Protein AF-A0A952RJW5-F1 (afdb_monomer_lite)

pLDDT: mean 82.48, std 15.95, range [41.5, 98.12]

Sequence (290 aa):
MKRLLPFVALLVAACEDPYVPPPPPSGARPCDPLAASPEPLALATVIAAGSAADGTIYVVDKTPAPSAGVAGERRAFVSAGTALKRVKVAAVHESEEELLLSLNDAADLQLKVEHEGFDGPATRMAVFRGVLGEATTFNPEIDGEVLTPVAADAYAGLTLEDLPAVDVLYAATASDGRRFLVLHPTGVVTTETLRVFLGPPDRMVEYTVLSAAFATFTTVVFDVDGIQTVATLTTAESNPMSGAARLEDGAGIIATLTPLPGSPGEVVDGAAPPKAPAATFTTGLSFLCF

Radius of gyration: 25.34 Å; chains: 1; bounding box: 60×34×102 Å

Structure (mmCIF, N/CA/C/O backbone):
data_AF-A0A952RJW5-F1
#
_entry.id   AF-A0A952RJW5-F1
#
loop_
_atom_site.group_PDB
_atom_site.id
_atom_site.type_symbol
_atom_site.label_atom_id
_atom_site.label_alt_id
_atom_site.label_comp_id
_atom_site.label_asym_id
_atom_site.label_entity_id
_atom_site.label_seq_id
_atom_site.pdbx_PDB_ins_code
_atom_site.Cartn_x
_atom_site.Cartn_y
_atom_site.Cartn_z
_atom_site.occupancy
_atom_site.B_iso_or_equiv
_atom_site.auth_seq_id
_atom_site.auth_comp_id
_atom_site.auth_asym_id
_atom_site.auth_atom_id
_atom_site.pdbx_PDB_model_num
ATOM 1 N N . MET A 1 1 ? -16.276 12.747 77.561 1.00 46.25 1 MET A N 1
ATOM 2 C CA . MET A 1 1 ? -16.087 11.467 76.842 1.00 46.25 1 MET A CA 1
ATOM 3 C C . MET A 1 1 ? -16.929 11.492 75.567 1.00 46.25 1 MET A C 1
ATOM 5 O O . MET A 1 1 ? -18.133 11.294 75.640 1.00 46.25 1 MET A O 1
ATOM 9 N N . LYS A 1 2 ? -16.327 11.842 74.421 1.00 49.19 2 LYS A N 1
ATOM 10 C CA . LYS A 1 2 ? -16.977 11.875 73.096 1.00 49.19 2 LYS A CA 1
ATOM 11 C C . LYS A 1 2 ? -16.825 10.490 72.459 1.00 49.19 2 LYS A C 1
ATOM 13 O O . LYS A 1 2 ? -15.701 10.070 72.209 1.00 49.19 2 LYS A O 1
ATOM 18 N N . ARG A 1 3 ? -17.932 9.770 72.255 1.00 51.09 3 ARG A N 1
ATOM 19 C CA . ARG A 1 3 ? -17.945 8.482 71.544 1.00 51.09 3 ARG A CA 1
ATOM 20 C C . ARG A 1 3 ? -17.913 8.754 70.038 1.00 51.09 3 ARG A C 1
ATOM 22 O O . ARG A 1 3 ? -18.864 9.321 69.511 1.00 51.09 3 ARG A O 1
ATOM 29 N N . LEU A 1 4 ? -16.817 8.376 69.380 1.00 52.66 4 LEU A N 1
ATOM 30 C CA . LEU A 1 4 ? -16.761 8.233 67.926 1.00 52.66 4 LEU A CA 1
ATOM 31 C C . LEU A 1 4 ? -17.546 6.976 67.530 1.00 52.66 4 LEU A C 1
ATOM 33 O O . LEU A 1 4 ? -17.277 5.892 68.044 1.00 52.66 4 LEU A O 1
ATOM 37 N N . LEU A 1 5 ? -18.515 7.138 66.633 1.00 53.56 5 LEU A N 1
ATOM 38 C CA . LEU A 1 5 ? -19.173 6.040 65.928 1.00 53.56 5 LEU A CA 1
ATOM 39 C C . LEU A 1 5 ? -18.324 5.658 64.703 1.00 53.56 5 LEU A C 1
ATOM 41 O O . LEU A 1 5 ? -17.899 6.560 63.978 1.00 53.56 5 LEU A O 1
ATOM 45 N N . PRO A 1 6 ? -18.079 4.362 64.448 1.00 62.41 6 PRO A N 1
ATOM 46 C CA . PRO A 1 6 ? -17.409 3.924 63.235 1.00 62.41 6 PRO A CA 1
ATOM 47 C C . PRO A 1 6 ? -18.386 4.002 62.055 1.00 62.41 6 PRO A C 1
ATOM 49 O O . PRO A 1 6 ? -19.445 3.376 62.065 1.00 62.41 6 PRO A O 1
ATOM 52 N N . PHE A 1 7 ? -18.021 4.777 61.034 1.00 54.78 7 PHE A N 1
ATOM 53 C CA . PHE A 1 7 ? -18.647 4.716 59.717 1.00 54.78 7 PHE A CA 1
ATOM 54 C C . PHE A 1 7 ? -18.197 3.416 59.043 1.00 54.78 7 PHE A C 1
ATOM 56 O O . PHE A 1 7 ? -17.054 3.290 58.611 1.00 54.78 7 PHE A O 1
ATOM 63 N N . VAL A 1 8 ? -19.090 2.431 58.991 1.00 62.66 8 VAL A N 1
ATOM 64 C CA . VAL A 1 8 ? -18.916 1.234 58.166 1.00 62.66 8 VAL A CA 1
ATOM 65 C C . VAL A 1 8 ? -19.285 1.627 56.738 1.00 62.66 8 VAL A C 1
ATOM 67 O O . VAL A 1 8 ? -20.461 1.782 56.416 1.00 62.66 8 VAL A O 1
ATOM 70 N N . ALA A 1 9 ? -18.276 1.849 55.897 1.00 57.84 9 ALA A N 1
ATOM 71 C CA . ALA A 1 9 ? -18.466 2.020 54.463 1.00 57.84 9 ALA A CA 1
ATOM 72 C C . ALA A 1 9 ? -18.838 0.658 53.857 1.00 57.84 9 ALA A C 1
ATOM 74 O O . ALA A 1 9 ? -18.005 -0.243 53.768 1.00 57.84 9 ALA A O 1
ATOM 75 N N . LEU A 1 10 ? -20.110 0.498 53.488 1.00 57.78 10 LEU A N 1
ATOM 76 C CA . LEU A 1 10 ? -20.585 -0.636 52.705 1.00 57.78 10 LEU A CA 1
ATOM 77 C C . LEU A 1 10 ? -20.010 -0.490 51.285 1.00 57.78 10 LEU A C 1
ATOM 79 O O . LEU A 1 10 ? -20.486 0.329 50.501 1.00 57.78 10 LEU A O 1
ATOM 83 N N . LEU A 1 11 ? -18.962 -1.250 50.967 1.00 56.88 11 LEU A N 1
ATOM 84 C CA . LEU A 1 11 ? -18.523 -1.463 49.589 1.00 56.88 11 LEU A CA 1
ATOM 85 C C . LEU A 1 11 ? -19.602 -2.295 48.892 1.00 56.88 11 LEU A C 1
ATOM 87 O O . LEU A 1 11 ? -19.641 -3.518 49.012 1.00 56.88 11 LEU A O 1
ATOM 91 N N . VAL A 1 12 ? -20.521 -1.614 48.210 1.00 58.41 12 VAL A N 1
ATOM 92 C CA . VAL A 1 12 ? -21.422 -2.252 47.254 1.00 58.41 12 VAL A CA 1
ATOM 93 C C . VAL A 1 12 ? -20.545 -2.666 46.080 1.00 58.41 12 VAL A C 1
ATOM 95 O O . VAL A 1 12 ? -20.143 -1.828 45.277 1.00 58.41 12 VAL A O 1
ATOM 98 N N . ALA A 1 13 ? -20.186 -3.948 46.024 1.00 58.81 13 ALA A N 1
ATOM 99 C CA . ALA A 1 13 ? -19.648 -4.551 44.818 1.00 58.81 13 ALA A CA 1
ATOM 100 C C . ALA A 1 13 ? -20.739 -4.430 43.750 1.00 58.81 13 ALA A C 1
ATOM 102 O O . ALA A 1 13 ? -21.706 -5.194 43.753 1.00 58.81 13 ALA A O 1
ATOM 103 N N . ALA A 1 14 ? -20.635 -3.403 42.906 1.00 53.31 14 ALA A N 1
ATOM 104 C CA . ALA A 1 14 ? -21.413 -3.322 41.688 1.00 53.31 14 ALA A CA 1
ATOM 105 C C . ALA A 1 14 ? -21.056 -4.577 40.890 1.00 53.31 14 ALA A C 1
ATOM 107 O O . ALA A 1 14 ? -19.929 -4.722 40.425 1.00 53.31 14 ALA A O 1
ATOM 108 N N . CYS A 1 15 ? -21.982 -5.534 40.842 1.00 56.81 15 CYS A N 1
ATOM 109 C CA . CYS A 1 15 ? -21.905 -6.602 39.865 1.00 56.81 15 CYS A CA 1
ATOM 110 C C . CYS A 1 15 ? -21.988 -5.903 38.513 1.00 56.81 15 CYS A C 1
ATOM 112 O O . CYS A 1 15 ? -23.051 -5.400 38.155 1.00 56.81 15 CYS A O 1
ATOM 114 N N . GLU A 1 16 ? -20.851 -5.779 37.835 1.00 60.84 16 GLU A N 1
ATOM 115 C CA . GLU A 1 16 ? -20.821 -5.426 36.425 1.00 60.84 16 GLU A CA 1
ATOM 116 C C . GLU A 1 16 ? -21.674 -6.478 35.721 1.00 60.84 16 GLU A C 1
ATOM 118 O O . GLU A 1 16 ? -21.333 -7.664 35.712 1.00 60.84 16 GLU A O 1
ATOM 123 N N . ASP A 1 17 ? -22.850 -6.059 35.249 1.00 66.25 17 ASP A N 1
ATOM 124 C CA . ASP A 1 17 ? -23.704 -6.912 34.437 1.00 66.25 17 ASP A CA 1
ATOM 125 C C . ASP A 1 17 ? -22.838 -7.374 33.257 1.00 66.25 17 ASP A C 1
ATOM 127 O O . ASP A 1 17 ? -22.246 -6.520 32.582 1.00 66.25 17 ASP A O 1
ATOM 131 N N . PRO A 1 18 ? -22.671 -8.690 33.032 1.00 71.00 18 PRO A N 1
ATOM 132 C CA . PRO A 1 18 ? -21.840 -9.166 31.943 1.00 71.00 18 PRO A CA 1
ATOM 133 C C . PRO A 1 18 ? -22.388 -8.561 30.656 1.00 71.00 18 PRO A C 1
ATOM 135 O O . PRO A 1 18 ? -23.565 -8.733 30.346 1.00 71.00 18 PRO A O 1
ATOM 138 N N . TYR A 1 19 ? -21.545 -7.823 29.933 1.00 68.31 19 TYR A N 1
ATOM 139 C CA . TYR A 1 19 ? -21.909 -7.243 28.649 1.00 68.31 19 TYR A CA 1
ATOM 140 C C . TYR A 1 19 ? -22.443 -8.359 27.745 1.00 68.31 19 TYR A C 1
ATOM 142 O O . TYR A 1 19 ? -21.692 -9.220 27.283 1.00 68.31 19 TYR A O 1
ATOM 150 N N . VAL A 1 20 ? -23.760 -8.373 27.539 1.00 75.31 20 VAL A N 1
ATOM 151 C CA . VAL A 1 20 ? -24.404 -9.256 26.573 1.00 75.31 20 VAL A CA 1
ATOM 152 C C . VAL A 1 20 ? -24.391 -8.497 25.251 1.00 75.31 20 VAL A C 1
ATOM 154 O O . VAL A 1 20 ? -25.136 -7.522 25.123 1.00 75.31 20 VAL A O 1
ATOM 157 N N . PRO A 1 21 ? -23.545 -8.883 24.278 1.00 66.19 21 PRO A N 1
ATOM 158 C CA . PRO A 1 21 ? -23.529 -8.207 22.994 1.00 66.19 21 PRO A CA 1
ATOM 159 C C . PRO A 1 21 ? -24.916 -8.321 22.346 1.00 66.19 21 PRO A C 1
ATOM 161 O O . PRO A 1 21 ? -25.540 -9.390 22.427 1.00 66.19 21 PRO A O 1
ATOM 164 N N . PRO A 1 22 ? -25.414 -7.251 21.704 1.00 73.06 22 PRO A N 1
ATOM 165 C CA . PRO A 1 22 ? -26.660 -7.325 20.959 1.00 73.06 22 PRO A CA 1
ATOM 166 C C . PRO A 1 22 ? -26.572 -8.432 19.892 1.00 73.06 22 PRO A C 1
ATOM 168 O O . PRO A 1 22 ? -25.486 -8.716 19.370 1.00 73.06 22 PRO A O 1
ATOM 171 N N . PRO A 1 23 ? -27.692 -9.108 19.572 1.00 72.75 23 PRO A N 1
ATOM 172 C CA . PRO A 1 23 ? -27.707 -10.078 18.487 1.00 72.75 23 PRO A CA 1
ATOM 173 C C . PRO A 1 23 ? -27.280 -9.389 17.179 1.00 72.75 23 PRO A C 1
ATOM 175 O O . PRO A 1 23 ? -27.685 -8.250 16.942 1.00 72.75 23 PRO A O 1
ATOM 178 N N . PRO A 1 24 ? -26.473 -10.053 16.330 1.00 65.69 24 PRO A N 1
ATOM 179 C CA . PRO A 1 24 ? -26.009 -9.457 15.084 1.00 65.69 24 PRO A CA 1
ATOM 180 C C . PRO A 1 24 ? -27.209 -9.079 14.199 1.00 65.69 24 PRO A C 1
ATOM 182 O O . PRO A 1 24 ? -28.186 -9.839 14.163 1.00 65.69 24 PRO A O 1
ATOM 185 N N . PRO A 1 25 ? -27.159 -7.944 13.477 1.00 69.25 25 PRO A N 1
ATOM 186 C CA . PRO A 1 25 ? -28.238 -7.549 12.587 1.00 69.25 25 PRO A CA 1
ATOM 187 C C . PRO A 1 25 ? -28.590 -8.661 11.592 1.00 69.25 25 PRO A C 1
ATOM 189 O O . PRO A 1 25 ? -27.725 -9.347 11.036 1.00 69.25 25 PRO A O 1
ATOM 192 N N . SER A 1 26 ? -29.890 -8.851 11.374 1.00 69.44 26 SER A N 1
ATOM 193 C CA . SER A 1 26 ? -30.424 -9.845 10.440 1.00 69.44 26 SER A CA 1
ATOM 194 C C . SER A 1 26 ? -29.887 -9.571 9.030 1.00 69.44 26 SER A C 1
ATOM 196 O O . SER A 1 26 ? -30.293 -8.599 8.403 1.00 69.44 26 SER A O 1
ATOM 198 N N . GLY A 1 27 ? -28.981 -10.415 8.530 1.00 69.38 27 GLY A N 1
ATOM 199 C CA . GLY A 1 27 ? -28.343 -10.237 7.217 1.00 69.38 27 GLY A CA 1
ATOM 200 C C . GLY A 1 27 ? -26.820 -10.368 7.224 1.00 69.38 27 GLY A C 1
ATOM 201 O O . GLY A 1 27 ? -26.254 -10.609 6.162 1.00 69.38 27 GLY A O 1
ATOM 202 N N . ALA A 1 28 ? -26.181 -10.305 8.398 1.00 63.78 28 ALA A N 1
ATOM 203 C CA . ALA A 1 28 ? -24.735 -10.469 8.536 1.00 63.78 28 ALA A CA 1
ATOM 204 C C . ALA A 1 28 ? -24.275 -11.830 7.988 1.00 63.78 28 ALA A C 1
ATOM 206 O O . ALA A 1 28 ? -24.754 -12.879 8.436 1.00 63.78 28 ALA A O 1
ATOM 207 N N . ARG A 1 29 ? -23.340 -11.837 7.037 1.00 72.69 29 ARG A N 1
ATOM 208 C CA . ARG A 1 29 ? -22.737 -13.070 6.512 1.00 72.69 29 ARG A CA 1
ATOM 209 C C . ARG A 1 29 ? -21.294 -13.192 6.981 1.00 72.69 29 ARG A C 1
ATOM 211 O O . ARG A 1 29 ? -20.603 -12.178 7.039 1.00 72.69 29 ARG A O 1
ATOM 218 N N . PRO A 1 30 ? -20.813 -14.412 7.273 1.00 71.88 30 PRO A N 1
ATOM 219 C CA . PRO A 1 30 ? -19.392 -14.638 7.458 1.00 71.88 30 PRO A CA 1
ATOM 220 C C . PRO A 1 30 ? -18.621 -14.146 6.235 1.00 71.88 30 PRO A C 1
ATOM 222 O O . PRO A 1 30 ? -18.951 -14.511 5.105 1.00 71.88 30 PRO A O 1
ATOM 225 N N . CYS A 1 31 ? -17.613 -13.323 6.467 1.00 71.81 31 CYS A N 1
ATOM 226 C CA . CYS A 1 31 ? -16.688 -12.849 5.457 1.00 71.81 31 CYS A CA 1
ATOM 227 C C . CYS A 1 31 ? -15.265 -13.032 5.973 1.00 71.81 31 CYS A C 1
ATOM 229 O O . CYS A 1 31 ? -15.016 -13.073 7.179 1.00 71.81 31 CYS A O 1
ATOM 231 N N . ASP A 1 32 ? -14.328 -13.148 5.045 1.00 73.75 32 ASP A N 1
ATOM 232 C CA . ASP A 1 32 ? -12.916 -13.019 5.354 1.00 73.75 32 ASP A CA 1
ATOM 233 C C . ASP A 1 32 ? -12.514 -11.576 4.999 1.00 73.75 32 ASP A C 1
ATOM 235 O O . ASP A 1 32 ? -12.576 -11.195 3.831 1.00 73.75 32 ASP A O 1
ATOM 239 N N . PRO A 1 33 ? -12.163 -10.724 5.973 1.00 67.69 33 PRO A N 1
ATOM 240 C CA . PRO A 1 33 ? -11.803 -9.335 5.718 1.00 67.69 33 PRO A CA 1
ATOM 241 C C . PRO A 1 33 ? -10.439 -9.226 5.037 1.00 67.69 33 PRO A C 1
ATOM 243 O O . PRO A 1 33 ? -10.124 -8.172 4.490 1.00 67.69 33 PRO A O 1
ATOM 246 N N . LEU A 1 34 ? -9.653 -10.306 5.067 1.00 71.44 34 LEU A N 1
ATOM 247 C CA . LEU A 1 34 ? -8.400 -10.447 4.344 1.00 71.44 34 LEU A CA 1
ATOM 248 C C . LEU A 1 34 ? -8.605 -11.112 2.982 1.00 71.44 34 LEU A C 1
ATOM 250 O O . LEU A 1 34 ? -7.653 -11.169 2.202 1.00 71.44 34 LEU A O 1
ATOM 254 N N . ALA A 1 35 ? -9.815 -11.589 2.658 1.00 67.62 35 ALA A N 1
ATOM 255 C CA . ALA A 1 35 ? -10.091 -12.030 1.304 1.00 67.62 35 ALA A CA 1
ATOM 256 C C . ALA A 1 35 ? -9.992 -10.817 0.384 1.00 67.62 35 ALA A C 1
ATOM 258 O O . ALA A 1 35 ? -10.774 -9.867 0.472 1.00 67.62 35 ALA A O 1
ATOM 259 N N . ALA A 1 36 ? -9.001 -10.871 -0.499 1.00 62.12 36 ALA A N 1
ATOM 260 C CA . ALA A 1 36 ? -8.871 -9.936 -1.593 1.00 62.12 36 ALA A CA 1
ATOM 261 C C . ALA A 1 36 ? -10.198 -9.866 -2.357 1.00 62.12 36 ALA A C 1
ATOM 263 O O . ALA A 1 36 ? -10.804 -10.901 -2.653 1.00 62.12 36 ALA A O 1
ATOM 264 N N . SER A 1 37 ? -10.625 -8.654 -2.719 1.00 59.78 37 SER A N 1
ATOM 265 C CA . SER A 1 37 ? -11.574 -8.525 -3.821 1.00 59.78 37 SER A CA 1
ATOM 266 C C . SER A 1 37 ? -10.889 -9.144 -5.044 1.00 59.78 37 SER A C 1
ATOM 268 O O . SER A 1 37 ? -9.787 -8.705 -5.377 1.00 59.78 37 SER A O 1
ATOM 270 N N . PRO A 1 38 ? -11.450 -10.194 -5.668 1.00 57.75 38 PRO A N 1
ATOM 271 C CA . PRO A 1 38 ? -10.774 -10.958 -6.710 1.00 57.75 38 PRO A CA 1
ATOM 272 C C . PRO A 1 38 ? -10.835 -10.208 -8.043 1.00 57.75 38 PRO A C 1
ATOM 274 O O . PRO A 1 38 ? -11.343 -10.728 -9.036 1.00 57.75 38 PRO A O 1
ATOM 277 N N . GLU A 1 39 ? -10.371 -8.962 -8.068 1.00 69.75 39 GLU A N 1
ATOM 278 C CA . GLU A 1 39 ? -10.188 -8.255 -9.320 1.00 69.75 39 GLU A CA 1
ATOM 279 C C . GLU A 1 39 ? -8.988 -8.890 -10.037 1.00 69.75 39 GLU A C 1
ATOM 281 O O . GLU A 1 39 ? -7.903 -8.975 -9.456 1.00 69.75 39 GLU A O 1
ATOM 286 N N . PRO A 1 40 ? -9.165 -9.423 -11.259 1.00 78.31 40 PRO A N 1
ATOM 287 C CA . PRO A 1 40 ? -8.071 -10.067 -11.966 1.00 78.31 40 PRO A CA 1
ATOM 288 C C . PRO A 1 40 ? -6.923 -9.079 -12.189 1.00 78.31 40 PRO A C 1
ATOM 290 O O . PRO A 1 40 ? -7.081 -8.075 -12.884 1.00 78.31 40 PRO A O 1
ATOM 293 N N . LEU A 1 41 ? -5.753 -9.379 -11.624 1.00 87.75 41 LEU A N 1
ATOM 294 C CA . LEU A 1 41 ? -4.550 -8.596 -11.864 1.00 87.75 41 LEU A CA 1
ATOM 295 C C . LEU A 1 41 ? -4.083 -8.813 -13.310 1.00 87.75 41 LEU A C 1
ATOM 297 O O . LEU A 1 41 ? -3.808 -9.936 -13.729 1.00 87.75 41 LEU A O 1
ATOM 301 N N . ALA A 1 42 ? -3.966 -7.720 -14.058 1.00 93.62 42 ALA A N 1
ATOM 302 C CA . ALA A 1 42 ? -3.386 -7.694 -15.395 1.00 93.62 42 ALA A CA 1
ATOM 303 C C . ALA A 1 42 ? -2.308 -6.609 -15.482 1.00 93.62 42 ALA A C 1
ATOM 305 O O . ALA A 1 42 ? -2.440 -5.544 -14.862 1.00 93.62 42 ALA A O 1
ATOM 306 N N . LEU A 1 43 ? -1.264 -6.862 -16.279 1.00 95.62 43 LEU A N 1
ATOM 307 C CA . LEU A 1 43 ? -0.338 -5.810 -16.691 1.00 95.62 43 LEU A CA 1
ATOM 308 C C . LEU A 1 43 ? -1.097 -4.789 -17.546 1.00 95.62 43 LEU A C 1
ATOM 310 O O . LEU A 1 43 ? -1.892 -5.153 -18.413 1.00 95.62 43 LEU A O 1
ATOM 314 N N . ALA A 1 44 ? -0.860 -3.514 -17.268 1.00 95.25 44 ALA A N 1
ATOM 315 C CA . ALA A 1 44 ? -1.413 -2.393 -18.009 1.00 95.25 44 ALA A CA 1
ATOM 316 C C . ALA A 1 44 ? -0.422 -1.974 -19.111 1.00 95.25 44 ALA A C 1
ATOM 318 O O . ALA A 1 44 ? 0.135 -2.825 -19.807 1.00 95.25 44 ALA A O 1
ATOM 319 N N . THR A 1 45 ? -0.178 -0.675 -19.293 1.00 96.19 45 THR A N 1
ATOM 320 C CA . THR A 1 45 ? 0.832 -0.206 -20.248 1.00 96.19 45 THR A CA 1
ATOM 321 C C . THR A 1 45 ? 2.222 -0.421 -19.660 1.00 96.19 45 THR A C 1
ATOM 323 O O . THR A 1 45 ? 2.625 0.310 -18.756 1.00 96.19 45 THR A O 1
ATOM 326 N N . VAL A 1 46 ? 2.958 -1.419 -20.155 1.00 96.88 46 VAL A N 1
ATOM 327 C CA . VAL A 1 46 ? 4.347 -1.668 -19.739 1.00 96.88 46 VAL A CA 1
ATOM 328 C C . VAL A 1 46 ? 5.237 -0.528 -20.232 1.00 96.88 46 VAL A C 1
ATOM 330 O O . VAL A 1 46 ? 5.337 -0.294 -21.434 1.00 96.88 46 VAL A O 1
ATOM 333 N N . ILE A 1 47 ? 5.881 0.166 -19.294 1.00 96.88 47 ILE A N 1
ATOM 334 C CA . ILE A 1 47 ? 6.825 1.258 -19.562 1.00 96.88 47 ILE A CA 1
ATOM 335 C C . ILE A 1 47 ? 8.209 0.680 -19.857 1.00 96.88 47 ILE A C 1
ATOM 337 O O . ILE A 1 47 ? 8.860 1.069 -20.823 1.00 96.88 47 ILE A O 1
ATOM 341 N N . ALA A 1 48 ? 8.657 -0.261 -19.023 1.00 97.56 48 ALA A N 1
ATOM 342 C CA . ALA A 1 48 ? 9.970 -0.879 -19.134 1.00 97.56 48 ALA A CA 1
ATOM 343 C C . ALA A 1 48 ? 9.945 -2.319 -18.626 1.00 97.56 48 ALA A C 1
ATOM 345 O O . ALA A 1 48 ? 9.234 -2.647 -17.674 1.00 97.56 48 ALA A O 1
ATOM 346 N N . ALA A 1 49 ? 10.759 -3.167 -19.247 1.00 98.06 49 ALA A N 1
ATOM 347 C CA . ALA A 1 49 ? 11.030 -4.510 -18.769 1.00 98.06 49 ALA A CA 1
ATOM 348 C C . ALA A 1 49 ? 12.498 -4.862 -19.021 1.00 98.06 49 ALA A C 1
ATOM 350 O O . ALA A 1 49 ? 13.014 -4.658 -20.124 1.00 98.06 49 ALA A O 1
ATOM 351 N N . GLY A 1 50 ? 13.162 -5.406 -18.007 1.00 97.75 50 GLY A N 1
ATOM 352 C CA . GLY A 1 50 ? 14.567 -5.781 -18.088 1.00 97.75 50 GLY A CA 1
ATOM 353 C C . GLY A 1 50 ? 14.898 -6.993 -17.227 1.00 97.75 50 GLY A C 1
ATOM 354 O O . GLY A 1 50 ? 14.256 -7.227 -16.208 1.00 97.75 50 GLY A O 1
ATOM 355 N N . SER A 1 51 ? 15.903 -7.762 -17.638 1.00 98.12 51 SER A N 1
ATOM 356 C CA . SER A 1 51 ? 16.450 -8.891 -16.886 1.00 98.12 51 SER A CA 1
ATOM 357 C C . SER A 1 51 ? 17.781 -8.502 -16.265 1.00 98.12 51 SER A C 1
ATOM 359 O O . SER A 1 51 ? 18.665 -7.992 -16.959 1.00 98.12 51 SER A O 1
ATOM 361 N N . ALA A 1 52 ? 17.939 -8.801 -14.982 1.00 97.06 52 ALA A N 1
ATOM 362 C CA . ALA A 1 52 ? 19.235 -8.833 -14.322 1.00 97.06 52 ALA A CA 1
ATOM 363 C C . ALA A 1 52 ? 20.051 -10.047 -14.804 1.00 97.06 52 ALA A C 1
ATOM 365 O O . ALA A 1 52 ? 19.529 -10.966 -15.447 1.00 97.06 52 ALA A O 1
ATOM 366 N N . ALA A 1 53 ? 21.340 -10.051 -14.488 1.00 96.50 53 ALA A N 1
ATOM 367 C CA . ALA A 1 53 ? 22.309 -11.090 -14.804 1.00 96.50 53 ALA A CA 1
ATOM 368 C C . ALA A 1 53 ? 22.017 -12.411 -14.081 1.00 96.50 53 ALA A C 1
ATOM 370 O O . ALA A 1 53 ? 22.399 -13.473 -14.571 1.00 96.50 53 ALA A O 1
ATOM 371 N N . ASP A 1 54 ? 21.317 -12.363 -12.944 1.00 96.19 54 ASP A N 1
ATOM 372 C CA . ASP A 1 54 ? 20.826 -13.551 -12.238 1.00 96.19 54 ASP A CA 1
ATOM 373 C C . ASP A 1 54 ? 19.542 -14.148 -12.854 1.00 96.19 54 ASP A C 1
ATOM 375 O O . ASP A 1 54 ? 19.074 -15.196 -12.410 1.00 96.19 54 ASP A O 1
ATOM 379 N N . GLY A 1 55 ? 19.000 -13.512 -13.899 1.00 96.88 55 GLY A N 1
ATOM 380 C CA . GLY A 1 55 ? 17.772 -13.919 -14.581 1.00 96.88 55 GLY A CA 1
ATOM 381 C C . GLY A 1 55 ? 16.491 -13.336 -13.980 1.00 96.88 55 GLY A C 1
ATOM 382 O O . GLY A 1 55 ? 15.407 -13.651 -14.470 1.00 96.88 55 GLY A O 1
ATOM 383 N N . THR A 1 56 ? 16.581 -12.493 -12.947 1.00 97.19 56 THR A N 1
ATOM 384 C CA . THR A 1 56 ? 15.418 -11.800 -12.385 1.00 97.19 56 THR A CA 1
ATOM 385 C C . THR A 1 56 ? 14.883 -10.778 -13.383 1.00 97.19 56 THR A C 1
ATOM 387 O O . THR A 1 56 ? 15.589 -9.851 -13.776 1.00 97.19 56 THR A O 1
ATOM 390 N N . ILE A 1 57 ? 13.618 -10.917 -13.770 1.00 97.94 57 ILE A N 1
ATOM 391 C CA . ILE A 1 57 ? 12.905 -9.962 -14.614 1.00 97.94 57 ILE A CA 1
ATOM 392 C C . ILE A 1 57 ? 12.238 -8.910 -13.729 1.00 97.94 57 ILE A C 1
ATOM 394 O O . ILE A 1 57 ? 11.514 -9.233 -12.787 1.00 97.94 57 ILE A O 1
ATOM 398 N N . TYR A 1 58 ? 12.441 -7.650 -14.089 1.00 97.75 58 TYR A N 1
ATOM 399 C CA . TYR A 1 58 ? 11.765 -6.491 -13.532 1.00 97.75 58 TYR A CA 1
ATOM 400 C C . TYR A 1 58 ? 10.844 -5.910 -14.597 1.00 97.75 58 TYR A C 1
ATOM 402 O O . TYR A 1 58 ? 11.280 -5.670 -15.723 1.00 97.75 58 TYR A O 1
ATOM 410 N N . VAL A 1 59 ? 9.583 -5.670 -14.248 1.00 97.75 59 VAL A N 1
ATOM 411 C CA . VAL A 1 59 ? 8.593 -5.040 -15.132 1.00 97.75 59 VAL A CA 1
ATOM 412 C C . VAL A 1 59 ? 8.009 -3.827 -14.428 1.00 97.75 59 VAL A C 1
ATOM 414 O O . VAL A 1 59 ? 7.577 -3.923 -13.282 1.00 97.75 59 VAL A O 1
ATOM 417 N N . VAL A 1 60 ? 7.981 -2.690 -15.115 1.00 97.56 60 VAL A N 1
ATOM 418 C CA . VAL A 1 60 ? 7.302 -1.472 -14.666 1.00 97.56 60 VAL A CA 1
ATOM 419 C C . VAL A 1 60 ? 6.150 -1.194 -15.613 1.00 97.56 60 VAL A C 1
ATOM 421 O O . VAL A 1 60 ? 6.349 -1.121 -16.827 1.00 97.56 60 VAL A O 1
ATOM 424 N N . ASP A 1 61 ? 4.953 -1.012 -15.068 1.00 97.00 61 ASP A N 1
ATOM 425 C CA . ASP A 1 61 ? 3.782 -0.627 -15.845 1.00 97.00 61 ASP A CA 1
ATOM 426 C C . ASP A 1 61 ? 3.072 0.608 -15.280 1.00 97.00 61 ASP A C 1
ATOM 428 O O . ASP A 1 61 ? 3.380 1.104 -14.191 1.00 97.00 61 ASP A O 1
ATOM 432 N N . LYS A 1 62 ? 2.144 1.130 -16.081 1.00 95.44 62 LYS A N 1
ATOM 433 C CA . LYS A 1 62 ? 1.305 2.282 -15.774 1.00 95.44 62 LYS A CA 1
ATOM 434 C C . LYS A 1 62 ? -0.156 1.916 -15.950 1.00 95.44 62 LYS A C 1
ATOM 436 O O . LYS A 1 62 ? -0.577 1.556 -17.053 1.00 95.44 62 LYS A O 1
ATOM 441 N N . THR A 1 63 ? -0.936 2.038 -14.879 1.00 93.69 63 THR A N 1
ATOM 442 C CA . THR A 1 63 ? -2.390 1.876 -14.961 1.00 93.69 63 THR A CA 1
ATOM 443 C C . THR A 1 63 ? -3.023 3.049 -15.715 1.00 93.69 63 THR A C 1
ATOM 445 O O . THR A 1 63 ? -2.446 4.139 -15.779 1.00 93.69 63 THR A O 1
ATOM 448 N N . PRO A 1 64 ? -4.209 2.865 -16.318 1.00 92.31 64 PRO A N 1
ATOM 449 C CA . PRO A 1 64 ? -4.954 3.978 -16.888 1.00 92.31 64 PRO A CA 1
ATOM 450 C C . PRO A 1 64 ? -5.247 5.053 -15.835 1.00 92.31 64 PRO A C 1
ATOM 452 O O . PRO A 1 64 ? -5.526 4.745 -14.677 1.00 92.31 64 PRO A O 1
ATOM 455 N N . ALA A 1 65 ? -5.221 6.320 -16.249 1.00 89.62 65 ALA A N 1
ATOM 456 C CA . ALA A 1 65 ? -5.653 7.426 -15.403 1.00 89.62 65 ALA A CA 1
ATOM 457 C C . ALA A 1 65 ? -7.119 7.219 -14.969 1.00 89.62 65 ALA A C 1
ATOM 459 O O . ALA A 1 65 ? -7.976 7.040 -15.840 1.00 89.62 65 ALA A O 1
ATOM 460 N N . PRO A 1 66 ? -7.443 7.282 -13.664 1.00 83.69 66 PRO A N 1
ATOM 461 C CA . PRO A 1 66 ? -8.818 7.091 -13.197 1.00 83.69 66 PRO A CA 1
ATOM 462 C C . PRO A 1 66 ? -9.730 8.265 -13.588 1.00 83.69 66 PRO A C 1
ATOM 464 O O . PRO A 1 66 ? -10.945 8.110 -13.694 1.00 83.69 66 PRO A O 1
ATOM 467 N N . SER A 1 67 ? -9.152 9.447 -13.822 1.00 88.94 67 SER A N 1
ATOM 468 C CA . SER A 1 67 ? -9.860 10.655 -14.243 1.00 88.94 67 SER A CA 1
ATOM 469 C C . SER A 1 67 ? -8.918 11.645 -14.931 1.00 88.94 67 SER A C 1
ATOM 471 O O . SER A 1 67 ? -7.697 11.577 -14.783 1.00 88.94 67 SER A O 1
ATOM 473 N N . ALA A 1 68 ? -9.482 12.612 -15.658 1.00 91.19 68 ALA A N 1
ATOM 474 C CA . ALA A 1 68 ? -8.706 13.687 -16.273 1.00 91.19 68 ALA A CA 1
ATOM 475 C C . ALA A 1 68 ? -7.892 14.463 -15.218 1.00 91.19 68 ALA A C 1
ATOM 477 O O . ALA A 1 68 ? -8.421 14.843 -14.176 1.00 91.19 68 ALA A O 1
ATOM 478 N N . GLY A 1 69 ? -6.607 14.696 -15.499 1.00 86.88 69 GLY A N 1
ATOM 479 C CA . GLY A 1 69 ? -5.694 15.407 -14.596 1.00 86.88 69 GLY A CA 1
ATOM 480 C C . GLY A 1 69 ? -5.094 14.561 -13.467 1.00 86.88 69 GLY A C 1
ATOM 481 O O . GLY A 1 69 ? -4.287 15.084 -12.706 1.00 86.88 69 GLY A O 1
ATOM 482 N N . VAL A 1 70 ? -5.436 13.271 -13.369 1.00 86.25 70 VAL A N 1
ATOM 483 C CA . VAL A 1 70 ? -4.813 12.330 -12.426 1.00 86.25 70 VAL A CA 1
ATOM 484 C C . VAL A 1 70 ? -3.897 11.396 -13.207 1.00 86.25 70 VAL A C 1
ATOM 486 O O . VAL A 1 70 ? -4.332 10.749 -14.155 1.00 86.25 70 VAL A O 1
ATOM 489 N N . ALA A 1 71 ? -2.618 11.334 -12.837 1.00 88.12 71 ALA A N 1
ATOM 490 C CA . ALA A 1 71 ? -1.690 10.391 -13.449 1.00 88.12 71 ALA A CA 1
ATOM 491 C C . ALA A 1 71 ? -2.054 8.948 -13.061 1.00 88.12 71 ALA A C 1
ATOM 493 O O . ALA A 1 71 ? -2.493 8.689 -11.943 1.00 88.12 71 ALA A O 1
ATOM 494 N N . GLY A 1 72 ? -1.856 8.009 -13.988 1.00 89.31 72 GLY A N 1
ATOM 495 C CA . GLY A 1 72 ? -1.957 6.579 -13.692 1.00 89.31 72 GLY A CA 1
ATOM 496 C C . GLY A 1 72 ? -0.950 6.131 -12.630 1.00 89.31 72 GLY A C 1
ATOM 497 O O . GLY A 1 72 ? 0.125 6.723 -12.499 1.00 89.31 72 GLY A O 1
ATOM 498 N N . GLU A 1 73 ? -1.273 5.069 -11.898 1.00 91.69 73 GLU A N 1
ATOM 499 C CA . GLU A 1 73 ? -0.376 4.470 -10.906 1.00 91.69 73 GLU A CA 1
ATOM 500 C C . GLU A 1 73 ? 0.805 3.792 -11.613 1.00 91.69 73 GLU A C 1
ATOM 502 O O . GLU A 1 73 ? 0.616 3.106 -12.618 1.00 91.69 73 GLU A O 1
ATOM 507 N N . ARG A 1 74 ? 2.024 3.966 -11.088 1.00 94.75 74 ARG A N 1
ATOM 508 C CA . ARG A 1 74 ? 3.191 3.176 -11.501 1.00 94.75 74 ARG A CA 1
ATOM 509 C C . ARG A 1 74 ? 3.278 1.929 -10.634 1.00 94.75 74 ARG A C 1
ATOM 511 O O . ARG A 1 74 ? 3.365 2.048 -9.413 1.00 94.75 74 ARG A O 1
ATOM 518 N N . ARG A 1 75 ? 3.293 0.749 -11.251 1.00 95.06 75 ARG A N 1
ATOM 519 C CA . ARG A 1 75 ? 3.469 -0.524 -10.541 1.00 95.06 75 ARG A CA 1
ATOM 520 C C . ARG A 1 75 ? 4.775 -1.168 -10.970 1.00 95.06 75 ARG A C 1
ATOM 522 O O . ARG A 1 75 ? 5.200 -1.024 -12.114 1.00 95.06 75 ARG A O 1
ATOM 529 N N . ALA A 1 76 ? 5.398 -1.884 -10.043 1.00 95.44 76 ALA A N 1
ATOM 530 C CA . ALA A 1 76 ? 6.591 -2.672 -10.300 1.00 95.44 76 ALA A CA 1
ATOM 531 C C . ALA A 1 76 ? 6.310 -4.142 -9.994 1.00 95.44 76 ALA A C 1
ATOM 533 O O . ALA A 1 76 ? 5.642 -4.464 -9.010 1.00 95.44 76 ALA A O 1
ATOM 534 N N . PHE A 1 77 ? 6.853 -5.024 -10.823 1.00 96.12 77 PHE A N 1
ATOM 535 C CA . PHE A 1 77 ? 6.778 -6.468 -10.673 1.00 96.12 77 PHE A CA 1
ATOM 536 C C . PHE A 1 77 ? 8.178 -7.060 -10.761 1.00 96.12 77 PHE A C 1
ATOM 538 O O . PHE A 1 77 ? 8.996 -6.617 -11.569 1.00 96.12 77 PHE A O 1
ATOM 545 N N . VAL A 1 78 ? 8.441 -8.071 -9.939 1.00 95.94 78 VAL A N 1
ATOM 546 C CA . VAL A 1 78 ? 9.712 -8.797 -9.898 1.00 95.94 78 VAL A CA 1
ATOM 547 C C . VAL A 1 78 ? 9.421 -10.278 -10.082 1.00 95.94 78 VAL A C 1
ATOM 549 O O . VAL A 1 78 ? 8.524 -10.827 -9.438 1.00 95.94 78 VAL A O 1
ATOM 552 N N . SER A 1 79 ? 10.152 -10.940 -10.975 1.00 96.88 79 SER A N 1
ATOM 553 C CA . SER A 1 79 ? 9.949 -12.364 -11.217 1.00 96.88 79 SER A CA 1
ATOM 554 C C . SER A 1 79 ? 10.370 -13.206 -10.018 1.00 96.88 79 SER A C 1
ATOM 556 O O . SER A 1 79 ? 11.464 -13.031 -9.482 1.00 96.88 79 SER A O 1
ATOM 558 N N . ALA A 1 80 ? 9.546 -14.187 -9.674 1.00 95.00 80 ALA A N 1
ATOM 559 C CA . ALA A 1 80 ? 9.845 -15.226 -8.704 1.00 95.00 80 ALA A CA 1
ATOM 560 C C . ALA A 1 80 ? 9.396 -16.581 -9.275 1.00 95.00 80 ALA A C 1
ATOM 562 O O . ALA A 1 80 ? 8.214 -16.923 -9.283 1.00 95.00 80 ALA A O 1
ATOM 563 N N 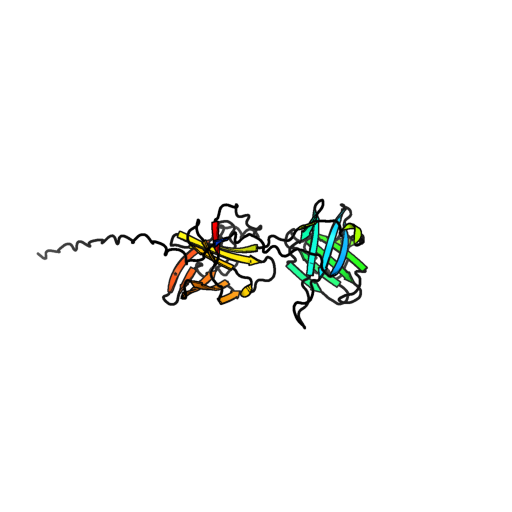. GLY A 1 81 ? 10.345 -17.362 -9.798 1.00 94.94 81 GLY A N 1
ATOM 564 C CA . GLY A 1 81 ? 10.047 -18.645 -10.437 1.00 94.94 81 GLY A CA 1
ATOM 565 C C . GLY A 1 81 ? 9.207 -18.483 -11.709 1.00 94.94 81 GLY A C 1
ATOM 566 O O . GLY A 1 81 ? 9.720 -18.047 -12.732 1.00 94.94 81 GLY A O 1
ATOM 567 N N . THR A 1 82 ? 7.926 -18.860 -11.649 1.00 96.25 82 THR A N 1
ATOM 568 C CA . THR A 1 82 ? 6.984 -18.794 -12.794 1.00 96.25 82 THR A CA 1
ATOM 569 C C . THR A 1 82 ? 5.975 -17.649 -12.685 1.00 96.25 82 THR A C 1
ATOM 571 O O . THR A 1 82 ? 5.024 -17.574 -13.466 1.00 96.25 82 THR A O 1
ATOM 574 N N . ALA A 1 83 ? 6.183 -16.757 -11.718 1.00 96.38 83 ALA A N 1
ATOM 575 C CA . ALA A 1 83 ? 5.304 -15.638 -11.443 1.00 96.38 83 ALA A CA 1
ATOM 576 C C . ALA A 1 83 ? 6.034 -14.295 -11.546 1.00 96.38 83 ALA A C 1
ATOM 578 O O . ALA A 1 83 ? 7.244 -14.209 -11.335 1.00 96.38 83 ALA A O 1
ATOM 579 N N . LEU A 1 84 ? 5.275 -13.246 -11.841 1.00 96.88 84 LEU A N 1
ATOM 580 C CA . LEU A 1 84 ? 5.627 -11.850 -11.631 1.00 96.88 84 LEU A CA 1
ATOM 581 C C . LEU A 1 84 ? 4.894 -11.370 -10.385 1.00 96.88 84 LEU A C 1
ATOM 583 O O . LEU A 1 84 ? 3.675 -11.201 -10.401 1.00 96.88 84 LEU A O 1
ATOM 587 N N . LYS A 1 85 ? 5.644 -11.135 -9.314 1.00 93.69 85 LYS A N 1
ATOM 588 C CA . LYS A 1 85 ? 5.094 -10.643 -8.059 1.00 93.69 85 LYS A CA 1
ATOM 589 C C . LYS A 1 85 ? 5.127 -9.123 -8.042 1.00 93.69 85 LYS A C 1
ATOM 591 O O . LYS A 1 85 ? 6.197 -8.535 -8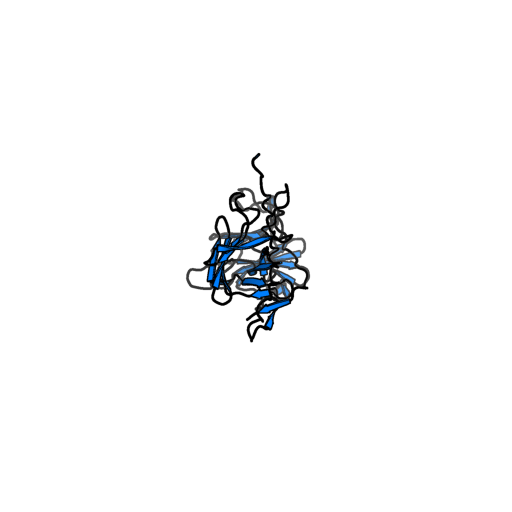.205 1.00 93.69 85 LYS A O 1
ATOM 596 N N . ARG A 1 86 ? 3.977 -8.482 -7.832 1.00 92.62 86 ARG A N 1
ATOM 597 C CA . ARG A 1 86 ? 3.901 -7.035 -7.612 1.00 92.62 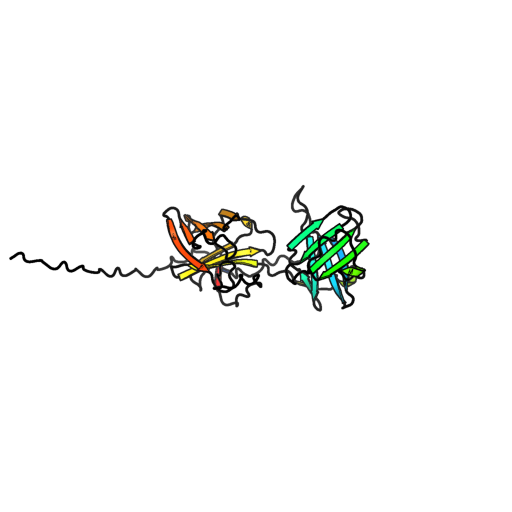86 ARG A CA 1
ATOM 598 C C . ARG A 1 86 ? 4.648 -6.687 -6.330 1.00 92.62 86 ARG A C 1
ATOM 600 O O . ARG A 1 86 ? 4.507 -7.362 -5.313 1.00 92.62 86 ARG A O 1
ATOM 607 N N . VAL A 1 87 ? 5.435 -5.623 -6.390 1.00 91.19 87 VAL A N 1
ATOM 608 C CA . VAL A 1 87 ? 6.206 -5.095 -5.263 1.00 91.19 87 VAL A CA 1
ATOM 609 C C . VAL A 1 87 ? 5.690 -3.704 -4.920 1.00 91.19 87 VAL A C 1
ATOM 611 O O . VAL A 1 87 ? 5.337 -2.927 -5.812 1.00 91.19 87 VAL A O 1
ATOM 614 N N . LYS A 1 88 ? 5.635 -3.376 -3.624 1.00 88.62 88 LYS A N 1
ATOM 615 C CA . LYS A 1 88 ? 5.145 -2.071 -3.167 1.00 88.62 88 LYS A CA 1
ATOM 616 C C . LYS A 1 88 ? 6.071 -0.955 -3.649 1.00 88.62 88 LYS A C 1
ATOM 618 O O . LYS A 1 88 ? 7.247 -0.925 -3.287 1.00 88.62 88 LYS A O 1
ATOM 623 N N . VAL A 1 89 ? 5.527 -0.009 -4.413 1.00 90.75 89 VAL A N 1
ATOM 624 C CA . VAL A 1 89 ? 6.222 1.220 -4.818 1.00 90.75 89 VAL A CA 1
ATOM 625 C C . VAL A 1 89 ? 6.025 2.266 -3.721 1.00 90.75 89 VAL A C 1
ATOM 627 O O . VAL A 1 89 ? 4.916 2.729 -3.475 1.00 90.75 89 VAL A O 1
ATOM 630 N N . ALA A 1 90 ? 7.103 2.599 -3.021 1.00 85.44 90 ALA A N 1
ATOM 631 C CA . ALA A 1 90 ? 7.122 3.534 -1.900 1.00 85.44 90 ALA A CA 1
ATOM 632 C C . ALA A 1 90 ? 7.115 4.999 -2.353 1.00 85.44 90 ALA A C 1
ATOM 634 O O . ALA A 1 90 ? 6.508 5.850 -1.708 1.00 85.44 90 ALA A O 1
ATOM 635 N N . ALA A 1 91 ? 7.821 5.287 -3.444 1.00 87.25 91 ALA A N 1
ATOM 636 C CA . ALA A 1 91 ? 7.948 6.623 -3.999 1.00 87.25 91 ALA A CA 1
ATOM 637 C C . ALA A 1 91 ? 8.176 6.546 -5.505 1.00 87.25 91 ALA A C 1
ATOM 639 O O . ALA A 1 91 ? 8.817 5.613 -5.997 1.00 87.25 91 ALA A O 1
ATOM 640 N N . VAL A 1 92 ? 7.673 7.557 -6.206 1.00 91.12 92 VAL A N 1
ATOM 641 C CA . VAL A 1 92 ? 7.861 7.754 -7.641 1.00 91.12 92 VAL A CA 1
ATOM 642 C C . VAL A 1 92 ? 8.426 9.151 -7.850 1.00 91.12 92 VAL A C 1
ATOM 644 O O . VAL A 1 92 ? 7.875 10.127 -7.343 1.00 91.12 92 VAL A O 1
ATOM 647 N N . HIS A 1 93 ? 9.513 9.240 -8.604 1.00 91.12 93 HIS A N 1
ATOM 648 C CA . HIS A 1 93 ? 10.021 10.486 -9.155 1.00 91.12 93 HIS A CA 1
ATOM 649 C C . HIS A 1 93 ? 10.033 10.351 -10.675 1.00 91.12 93 HIS A C 1
ATOM 651 O O . HIS A 1 93 ? 10.594 9.395 -11.199 1.00 91.12 93 HIS A O 1
ATOM 657 N N . GLU A 1 94 ? 9.372 11.264 -11.376 1.00 93.81 94 GLU A N 1
ATOM 658 C CA . GLU A 1 94 ? 9.188 11.186 -12.824 1.00 93.81 94 GLU A CA 1
ATOM 659 C C . GLU A 1 94 ? 9.474 12.549 -13.460 1.00 93.81 94 GLU A C 1
ATOM 661 O O . GLU A 1 94 ? 9.052 13.592 -12.955 1.00 93.81 94 GLU A O 1
ATOM 666 N N . SER A 1 95 ? 10.197 12.521 -14.573 1.00 93.31 95 SER A N 1
ATOM 667 C CA . SER A 1 95 ? 10.556 13.659 -15.417 1.00 93.31 95 SER A CA 1
ATOM 668 C C . SER A 1 95 ? 10.362 13.279 -16.891 1.00 93.31 95 SER A C 1
ATOM 670 O O . SER A 1 95 ? 9.879 12.190 -17.185 1.00 93.31 95 SER A O 1
ATOM 672 N N . GLU A 1 96 ? 10.718 14.151 -17.836 1.00 93.19 96 GLU A N 1
ATOM 673 C CA . GLU A 1 96 ? 10.618 13.822 -19.267 1.00 93.19 96 GLU A CA 1
ATOM 674 C C . GLU A 1 96 ? 11.587 12.712 -19.696 1.00 93.19 96 GLU A C 1
ATOM 676 O O . GLU A 1 96 ? 11.285 11.967 -20.623 1.00 93.19 96 GLU A O 1
ATOM 681 N N . GLU A 1 97 ? 12.730 12.581 -19.028 1.00 94.06 97 GLU A N 1
ATOM 682 C CA . GLU A 1 97 ? 13.815 11.683 -19.450 1.00 94.06 97 GLU A CA 1
ATOM 683 C C . GLU A 1 97 ? 13.966 10.461 -18.533 1.00 94.06 97 GLU A C 1
ATOM 685 O O . GLU A 1 97 ? 14.656 9.499 -18.875 1.00 94.06 97 GLU A O 1
ATOM 690 N N . GLU A 1 98 ? 13.336 10.494 -17.357 1.00 93.19 98 GLU A N 1
ATOM 691 C CA . GLU A 1 98 ? 13.608 9.551 -16.278 1.00 93.19 98 GLU A CA 1
ATOM 692 C C . GLU A 1 98 ? 12.383 9.260 -15.410 1.00 93.19 98 GLU A C 1
ATOM 694 O O . GLU A 1 98 ? 11.672 10.173 -14.982 1.00 93.19 98 GLU A O 1
ATOM 699 N N . LEU A 1 99 ? 12.249 7.987 -15.039 1.00 94.06 99 LEU A N 1
ATOM 700 C CA . LEU A 1 99 ? 11.346 7.473 -14.022 1.00 94.06 99 LEU A CA 1
ATOM 701 C C . LEU A 1 99 ? 12.144 6.674 -12.979 1.00 94.06 99 LEU A C 1
ATOM 703 O O . LEU A 1 99 ? 12.777 5.667 -13.294 1.00 94.06 99 LEU A O 1
ATOM 707 N N . LEU A 1 100 ? 12.064 7.090 -11.719 1.00 92.75 100 LEU A N 1
ATOM 708 C CA . LEU A 1 100 ? 12.683 6.442 -10.566 1.00 92.75 100 LEU A CA 1
ATOM 709 C C . LEU A 1 100 ? 11.600 5.937 -9.603 1.00 92.75 100 LEU A C 1
ATOM 711 O O . LEU A 1 100 ? 10.758 6.704 -9.134 1.00 92.75 100 LEU A O 1
ATOM 715 N N . LEU A 1 101 ? 11.645 4.646 -9.276 1.00 93.38 101 LEU A N 1
ATOM 716 C CA . LEU A 1 101 ? 10.755 3.984 -8.327 1.00 93.38 101 LEU A CA 1
ATOM 717 C C . LEU A 1 101 ? 11.562 3.476 -7.133 1.00 93.38 101 LEU A C 1
ATOM 719 O O . LEU A 1 101 ? 12.498 2.698 -7.303 1.00 93.38 101 LEU A O 1
ATOM 723 N N . SER A 1 102 ? 11.164 3.857 -5.921 1.00 91.25 102 SER A N 1
ATOM 724 C CA . SER A 1 102 ? 11.666 3.227 -4.691 1.00 91.25 102 SER A CA 1
ATOM 725 C C . SER A 1 102 ? 10.751 2.078 -4.287 1.00 91.25 102 SER A C 1
ATOM 727 O O . SER A 1 102 ? 9.541 2.277 -4.205 1.00 91.25 102 SER A O 1
ATOM 729 N N . LEU A 1 103 ? 11.297 0.890 -4.030 1.00 91.06 103 LEU A N 1
ATOM 730 C CA . LEU A 1 103 ? 10.533 -0.320 -3.717 1.00 91.06 103 LEU A CA 1
ATOM 731 C C . LEU A 1 103 ? 10.661 -0.668 -2.223 1.00 91.06 103 LEU A C 1
ATOM 733 O O . LEU A 1 103 ? 11.756 -0.650 -1.672 1.00 91.06 103 LEU A O 1
ATOM 737 N N . ASN A 1 104 ? 9.541 -0.953 -1.549 1.00 75.75 104 ASN A N 1
ATOM 738 C CA . ASN A 1 104 ? 9.475 -1.025 -0.078 1.00 75.75 104 ASN A CA 1
ATOM 739 C C . ASN A 1 104 ? 9.757 -2.422 0.515 1.00 75.75 104 ASN A C 1
ATOM 741 O O . ASN A 1 104 ? 10.087 -2.514 1.697 1.00 75.75 104 ASN A O 1
ATOM 745 N N . ASP A 1 105 ? 9.649 -3.498 -0.275 1.00 61.62 105 ASP A N 1
ATOM 746 C CA . ASP A 1 105 ? 9.701 -4.879 0.252 1.00 61.62 105 ASP A CA 1
ATOM 747 C C . ASP A 1 105 ? 11.121 -5.457 0.378 1.00 61.62 105 ASP A C 1
ATOM 749 O O . ASP A 1 105 ? 11.324 -6.510 0.982 1.00 61.62 105 ASP A O 1
ATOM 753 N N . ALA A 1 106 ? 12.124 -4.760 -0.152 1.00 53.00 106 ALA A N 1
ATOM 754 C CA . ALA A 1 106 ? 13.532 -5.062 0.048 1.00 53.00 106 ALA A CA 1
ATOM 755 C C . ALA A 1 106 ? 14.216 -3.758 0.443 1.00 53.00 106 ALA A C 1
ATOM 757 O O . ALA A 1 106 ? 14.052 -2.762 -0.258 1.00 53.00 106 ALA A O 1
ATOM 758 N N . ALA A 1 107 ? 14.931 -3.755 1.573 1.00 55.75 107 ALA A N 1
ATOM 759 C CA . ALA A 1 107 ? 15.677 -2.589 2.029 1.00 55.75 107 ALA A CA 1
ATOM 760 C C . ALA A 1 107 ? 16.454 -1.987 0.847 1.00 55.75 107 ALA A C 1
ATOM 762 O O . ALA A 1 107 ? 17.305 -2.645 0.249 1.00 55.75 107 ALA A O 1
ATOM 763 N N . ASP A 1 108 ? 16.071 -0.762 0.498 1.00 75.44 108 ASP A N 1
ATOM 764 C CA . ASP A 1 108 ? 16.734 0.102 -0.463 1.00 75.44 108 ASP A CA 1
ATOM 765 C C . ASP A 1 108 ? 16.843 -0.437 -1.906 1.00 75.44 108 ASP A C 1
ATOM 767 O O . ASP A 1 108 ? 17.850 -0.231 -2.578 1.00 75.44 108 ASP A O 1
ATOM 771 N N . LEU A 1 109 ? 15.823 -1.135 -2.413 1.00 89.12 109 LEU A N 1
ATOM 772 C CA . LEU A 1 109 ? 15.763 -1.470 -3.839 1.00 89.12 109 LEU A CA 1
ATOM 773 C C . LEU A 1 109 ? 15.137 -0.315 -4.630 1.00 89.12 109 LEU A C 1
ATOM 775 O O . LEU A 1 109 ? 14.019 0.113 -4.334 1.00 89.12 109 LEU A O 1
ATOM 779 N N . GLN A 1 110 ? 15.819 0.164 -5.665 1.00 92.06 110 GLN A N 1
ATOM 780 C CA . GLN A 1 110 ? 15.291 1.200 -6.554 1.00 92.06 110 GLN A CA 1
ATOM 781 C C . GLN A 1 110 ? 15.378 0.755 -8.012 1.00 92.06 110 GLN A C 1
ATOM 783 O O . GLN A 1 110 ? 16.340 0.107 -8.420 1.00 92.06 110 GLN A O 1
ATOM 788 N N . LEU A 1 111 ? 14.361 1.099 -8.798 1.00 93.94 111 LEU A N 1
ATOM 789 C CA . LEU A 1 111 ? 14.351 0.914 -10.245 1.00 93.94 111 LEU A CA 1
ATOM 790 C C . LEU A 1 111 ? 14.411 2.273 -10.909 1.00 93.94 111 LEU A C 1
ATOM 792 O O . LEU A 1 111 ? 13.595 3.140 -10.607 1.00 93.94 111 LEU A O 1
ATOM 796 N N . LYS A 1 112 ? 15.340 2.434 -11.842 1.00 93.56 112 LYS A N 1
ATOM 797 C CA . LYS A 1 112 ? 15.418 3.623 -12.680 1.00 93.56 112 LYS A CA 1
ATOM 798 C C . LYS A 1 112 ? 15.257 3.237 -14.136 1.00 93.56 112 LYS A C 1
ATOM 800 O O . LYS A 1 112 ? 15.887 2.290 -14.606 1.00 93.56 112 LYS A O 1
ATOM 805 N N . VAL A 1 113 ? 14.409 3.982 -14.822 1.00 94.81 113 VAL A N 1
ATOM 806 C CA . VAL A 1 113 ? 14.082 3.840 -16.234 1.00 94.81 113 VAL A CA 1
ATOM 807 C C . VAL A 1 113 ? 14.414 5.162 -16.910 1.00 94.81 113 VAL A C 1
ATOM 809 O O . VAL A 1 113 ? 13.947 6.206 -16.469 1.00 94.81 113 VAL A O 1
ATOM 812 N N . GLU A 1 114 ? 15.202 5.112 -17.975 1.00 94.50 114 GLU A N 1
ATOM 813 C CA . GLU A 1 114 ? 15.386 6.235 -18.895 1.00 94.50 114 GLU A CA 1
ATOM 814 C C . GLU A 1 114 ? 14.461 6.033 -20.096 1.00 94.50 114 GLU A C 1
ATOM 816 O O . GLU A 1 114 ? 14.332 4.910 -20.595 1.00 94.50 114 GLU A O 1
ATOM 821 N N . HIS A 1 115 ? 13.803 7.096 -20.550 1.00 93.62 115 HIS A N 1
ATOM 822 C CA . HIS A 1 115 ? 12.812 7.044 -21.626 1.00 93.62 115 HIS A CA 1
ATOM 823 C C . HIS A 1 115 ? 12.764 8.349 -22.431 1.00 93.62 115 HIS A C 1
ATOM 825 O O . HIS A 1 115 ? 13.215 9.398 -21.981 1.00 93.62 115 HIS A O 1
ATOM 831 N N . GLU A 1 116 ? 12.215 8.292 -23.645 1.00 92.88 116 GLU A N 1
ATOM 832 C CA . GLU A 1 116 ? 12.106 9.457 -24.539 1.00 92.88 116 GLU A CA 1
ATOM 833 C C . GLU A 1 116 ? 10.785 10.230 -24.335 1.00 92.88 116 GLU A C 1
ATOM 835 O O . GLU A 1 116 ? 9.819 10.045 -25.076 1.00 92.88 116 GLU A O 1
ATOM 840 N N . GLY A 1 117 ? 10.723 11.122 -23.342 1.00 90.81 117 GLY A N 1
ATOM 841 C CA . GLY A 1 117 ? 9.488 11.825 -22.955 1.00 90.81 117 GLY A CA 1
ATOM 842 C C . GLY A 1 117 ? 8.639 11.013 -21.965 1.00 90.81 117 GLY A C 1
ATOM 843 O O . GLY A 1 117 ? 8.862 9.821 -21.793 1.00 90.81 117 GLY A O 1
ATOM 844 N N . PHE A 1 118 ? 7.632 11.632 -21.334 1.00 83.75 118 PHE A N 1
ATOM 845 C CA . PHE A 1 118 ? 6.841 11.034 -20.233 1.00 83.75 118 PHE A CA 1
ATOM 846 C C . PHE A 1 118 ? 6.165 9.681 -20.528 1.00 83.75 118 PHE A C 1
ATOM 848 O O . PHE A 1 118 ? 5.853 8.936 -19.604 1.00 83.75 118 PHE A O 1
ATOM 855 N N . ASP A 1 119 ? 5.898 9.376 -21.796 1.00 84.88 119 ASP A N 1
ATOM 856 C CA . ASP A 1 119 ? 5.283 8.116 -22.238 1.00 84.88 119 ASP A CA 1
ATOM 857 C C . ASP A 1 119 ? 6.062 7.500 -23.418 1.00 84.88 119 ASP A C 1
ATOM 859 O O . ASP A 1 119 ? 5.517 6.740 -24.221 1.00 84.88 119 ASP A O 1
ATOM 863 N N . GLY A 1 120 ? 7.335 7.879 -23.565 1.00 88.38 120 GLY A N 1
ATOM 864 C CA . GLY A 1 120 ? 8.214 7.345 -24.597 1.00 88.38 120 GLY A CA 1
ATOM 865 C C . GLY A 1 120 ? 8.645 5.906 -24.335 1.00 88.38 120 GLY A C 1
ATOM 866 O O . GLY A 1 120 ? 8.499 5.396 -23.221 1.00 88.38 120 GLY A O 1
ATOM 867 N N . PRO A 1 121 ? 9.221 5.234 -25.345 1.00 90.75 121 PRO A N 1
ATOM 868 C CA . PRO A 1 121 ? 9.851 3.942 -25.126 1.00 90.75 121 PRO A CA 1
ATOM 869 C C . PRO A 1 121 ? 10.998 4.077 -24.117 1.00 90.75 121 PRO A C 1
ATOM 871 O O . PRO A 1 121 ? 11.786 5.025 -24.178 1.00 90.75 121 PRO A O 1
ATOM 874 N N . ALA A 1 122 ? 11.116 3.101 -23.217 1.00 95.12 122 ALA A N 1
ATOM 875 C CA . ALA A 1 122 ? 12.288 2.984 -22.365 1.00 95.12 122 ALA A CA 1
ATOM 876 C C . ALA A 1 122 ? 13.535 2.707 -23.214 1.00 95.12 122 ALA A C 1
ATOM 878 O O . ALA A 1 122 ? 13.564 1.779 -24.026 1.00 95.12 122 ALA A O 1
ATOM 879 N N . THR A 1 123 ? 14.577 3.502 -23.007 1.00 95.00 123 THR A N 1
ATOM 880 C CA . THR A 1 123 ? 15.881 3.348 -23.659 1.00 95.00 123 THR A CA 1
ATOM 881 C C . THR A 1 123 ? 16.846 2.557 -22.784 1.00 95.00 123 THR A C 1
ATOM 883 O O . THR A 1 123 ? 17.701 1.837 -23.304 1.00 95.00 123 THR A O 1
ATOM 886 N N . ARG A 1 124 ? 16.693 2.640 -21.455 1.00 94.00 124 ARG A N 1
ATOM 887 C CA . ARG A 1 124 ? 17.519 1.916 -20.484 1.00 94.00 124 ARG A CA 1
ATOM 888 C C . ARG A 1 124 ? 16.771 1.677 -19.176 1.00 94.00 124 ARG A C 1
ATOM 890 O O . ARG A 1 124 ? 15.906 2.455 -18.789 1.00 94.00 124 ARG A O 1
ATOM 897 N N . MET A 1 125 ? 17.132 0.605 -18.476 1.00 95.69 125 MET A N 1
ATOM 898 C CA . MET A 1 125 ? 16.631 0.299 -17.138 1.00 95.69 125 MET A CA 1
ATOM 899 C C . MET A 1 125 ? 17.773 -0.226 -16.267 1.00 95.69 125 MET A C 1
ATOM 901 O O . MET A 1 125 ? 18.620 -0.977 -16.749 1.00 95.69 125 MET A O 1
ATOM 905 N N . ALA A 1 126 ? 17.806 0.160 -14.995 1.00 94.31 126 ALA A N 1
ATOM 906 C CA . ALA A 1 126 ? 18.735 -0.390 -14.013 1.00 94.31 126 ALA A CA 1
ATOM 907 C C . ALA A 1 126 ? 18.066 -0.596 -12.655 1.00 94.31 126 ALA A C 1
ATOM 909 O O . ALA A 1 126 ? 17.079 0.065 -12.317 1.00 94.31 126 ALA A O 1
ATOM 910 N N . VAL A 1 127 ? 18.646 -1.507 -11.882 1.00 93.62 127 VAL A N 1
ATOM 911 C CA . VAL A 1 127 ? 18.285 -1.776 -10.492 1.00 93.62 127 VAL A CA 1
ATOM 912 C C . VAL A 1 127 ? 19.418 -1.342 -9.565 1.00 93.62 127 VAL A C 1
ATOM 914 O O . VAL A 1 127 ? 20.587 -1.604 -9.835 1.00 93.62 127 VAL A O 1
ATOM 917 N N . PHE A 1 128 ? 19.074 -0.680 -8.466 1.00 90.44 128 PHE A N 1
ATOM 918 C CA . PHE A 1 128 ? 20.009 -0.190 -7.452 1.00 90.44 128 PHE A CA 1
ATOM 919 C C . PHE A 1 128 ? 19.683 -0.847 -6.117 1.00 90.44 128 PHE A C 1
ATOM 921 O O . PHE A 1 128 ? 18.511 -1.052 -5.798 1.00 90.44 128 PHE A O 1
ATOM 928 N N . ARG A 1 129 ? 20.719 -1.187 -5.346 1.00 86.88 129 ARG A N 1
ATOM 929 C CA . ARG A 1 129 ? 20.592 -1.722 -3.986 1.00 86.88 129 ARG A CA 1
ATOM 930 C C . ARG A 1 129 ? 21.305 -0.772 -3.032 1.00 86.88 129 ARG A C 1
ATOM 932 O O . ARG A 1 129 ? 22.505 -0.564 -3.173 1.00 86.88 129 ARG A O 1
ATOM 939 N N . GLY A 1 130 ? 20.590 -0.245 -2.051 1.00 78.06 130 GLY A N 1
ATOM 940 C CA . GLY A 1 130 ? 21.075 0.816 -1.174 1.00 78.06 130 GLY A CA 1
ATOM 941 C C . GLY A 1 130 ? 20.394 2.150 -1.469 1.00 78.06 130 GLY A C 1
ATOM 942 O O . GLY A 1 130 ? 19.689 2.321 -2.463 1.00 78.06 130 GLY A O 1
ATOM 943 N N . VAL A 1 131 ? 20.557 3.098 -0.550 1.00 68.31 131 VAL A N 1
ATOM 944 C CA . VAL A 1 131 ? 20.084 4.467 -0.756 1.00 68.31 131 VAL A CA 1
ATOM 945 C C . VAL A 1 131 ? 20.935 5.058 -1.877 1.00 68.31 131 VAL A C 1
ATOM 947 O O . VAL A 1 131 ? 22.140 5.224 -1.678 1.00 68.31 131 VAL A O 1
ATOM 950 N N . LEU A 1 132 ? 20.338 5.371 -3.037 1.00 68.06 132 LEU A N 1
ATOM 951 C CA . LEU A 1 132 ? 20.979 6.276 -3.993 1.00 68.06 132 LEU A CA 1
ATOM 952 C C . LEU A 1 132 ? 21.398 7.510 -3.192 1.00 68.06 132 LEU A C 1
ATOM 954 O O . LEU A 1 132 ? 20.551 8.197 -2.615 1.00 68.06 132 LEU A O 1
ATOM 958 N N . GLY A 1 133 ? 22.705 7.763 -3.094 1.00 62.53 133 GLY A N 1
ATOM 959 C CA . GLY A 1 133 ? 23.185 9.024 -2.539 1.00 62.53 133 GLY A CA 1
ATOM 960 C C . GLY A 1 133 ? 22.591 10.195 -3.328 1.00 62.53 133 GLY A C 1
ATOM 961 O O . GLY A 1 133 ? 21.924 10.007 -4.341 1.00 62.53 133 GLY A O 1
ATOM 962 N N . GLU A 1 134 ? 22.893 11.433 -2.945 1.00 59.16 134 GLU A N 1
ATOM 963 C CA . GLU A 1 134 ? 22.487 12.628 -3.715 1.00 59.16 134 GLU A CA 1
ATOM 964 C C . GLU A 1 134 ? 23.062 12.682 -5.155 1.00 59.16 134 GLU A C 1
ATOM 966 O O . GLU A 1 134 ? 23.001 13.717 -5.814 1.00 59.16 134 GLU A O 1
ATOM 971 N N . ALA A 1 135 ? 23.650 11.592 -5.655 1.00 54.09 135 ALA A N 1
ATOM 972 C CA . ALA A 1 135 ? 24.082 11.435 -7.026 1.00 54.09 135 ALA A CA 1
ATOM 973 C C . ALA A 1 135 ? 22.878 11.584 -7.970 1.00 54.09 135 ALA A C 1
ATOM 975 O O . ALA A 1 135 ? 22.081 10.675 -8.186 1.00 54.09 135 ALA A O 1
ATOM 976 N N . THR A 1 136 ? 22.768 12.776 -8.547 1.00 55.28 136 THR A N 1
ATOM 977 C CA . THR A 1 136 ? 21.754 13.170 -9.530 1.00 55.28 136 THR A CA 1
ATOM 978 C C . THR A 1 136 ? 21.993 12.573 -10.915 1.00 55.28 136 THR A C 1
ATOM 980 O O . THR A 1 136 ? 21.158 12.724 -11.802 1.00 55.28 136 THR A O 1
ATOM 983 N N . THR A 1 137 ? 23.128 11.909 -11.137 1.00 66.44 137 THR A N 1
ATOM 984 C CA . THR A 1 137 ? 23.506 11.349 -12.433 1.00 66.44 137 THR A CA 1
ATOM 985 C C . THR A 1 137 ? 23.455 9.831 -12.408 1.00 66.44 137 THR A C 1
ATOM 987 O O . THR A 1 137 ? 23.986 9.179 -11.513 1.00 66.44 137 THR A O 1
ATOM 990 N N . PHE A 1 138 ? 22.815 9.254 -13.427 1.00 64.56 138 PHE A N 1
ATOM 991 C CA . PHE A 1 138 ? 22.797 7.813 -13.633 1.00 64.56 138 PHE A CA 1
ATOM 992 C C . PHE A 1 138 ? 24.214 7.318 -13.919 1.00 64.56 138 PHE A C 1
ATOM 994 O O . PHE A 1 138 ? 24.699 7.411 -15.048 1.00 64.56 138 PHE A O 1
ATOM 1001 N N . ASN A 1 139 ? 24.883 6.796 -12.893 1.00 72.62 139 ASN A N 1
ATOM 1002 C CA . ASN A 1 139 ? 26.106 6.038 -13.074 1.00 72.62 139 ASN A CA 1
ATOM 1003 C C . ASN A 1 139 ? 25.876 4.581 -12.667 1.00 72.62 139 ASN A C 1
ATOM 1005 O O . ASN A 1 139 ? 26.134 4.193 -11.526 1.00 72.62 139 ASN A O 1
ATOM 1009 N N . PRO A 1 140 ? 25.372 3.760 -13.597 1.00 64.38 140 PRO A N 1
ATOM 1010 C CA . PRO A 1 140 ? 25.070 2.378 -13.297 1.00 64.38 140 PRO A CA 1
ATOM 1011 C C . PRO A 1 140 ? 26.360 1.577 -13.099 1.00 64.38 140 PRO A C 1
ATOM 1013 O O . PRO A 1 140 ? 26.316 0.519 -12.503 1.00 64.38 140 PRO A O 1
ATOM 1016 N N . GLU A 1 141 ? 27.516 2.070 -13.559 1.00 64.62 141 GLU A N 1
ATOM 1017 C CA . GLU A 1 141 ? 28.805 1.410 -13.339 1.00 64.62 141 GLU A CA 1
ATOM 1018 C C . GLU A 1 141 ? 29.319 1.588 -11.904 1.00 64.62 141 GLU A C 1
ATOM 1020 O O . GLU A 1 141 ? 30.227 0.864 -11.497 1.00 64.62 141 GLU A O 1
ATOM 1025 N N . ILE A 1 142 ? 28.766 2.540 -11.140 1.00 66.75 142 ILE A N 1
ATOM 1026 C CA . ILE A 1 142 ? 29.191 2.812 -9.762 1.00 66.75 142 ILE A CA 1
ATOM 1027 C C . ILE A 1 142 ? 28.209 2.215 -8.745 1.00 66.75 142 ILE A C 1
ATOM 1029 O O . ILE A 1 142 ? 28.670 1.590 -7.794 1.00 66.75 142 ILE A O 1
ATOM 1033 N N . ASP A 1 143 ? 26.890 2.328 -8.962 1.00 72.06 143 ASP A N 1
ATOM 1034 C CA . ASP A 1 143 ? 25.907 2.062 -7.893 1.00 72.06 143 ASP A CA 1
ATOM 1035 C C . ASP A 1 143 ? 24.760 1.090 -8.256 1.00 72.06 143 ASP A C 1
ATOM 1037 O O . ASP A 1 143 ? 23.901 0.818 -7.413 1.00 72.06 143 ASP A O 1
ATOM 1041 N N . GLY A 1 144 ? 24.710 0.540 -9.477 1.00 86.19 144 GLY A N 1
ATOM 1042 C CA . GLY A 1 144 ? 23.582 -0.293 -9.918 1.00 86.19 144 GLY A CA 1
ATOM 1043 C C . GLY A 1 144 ? 23.936 -1.402 -10.907 1.00 86.19 144 GLY A C 1
ATOM 1044 O O . GLY A 1 144 ? 25.078 -1.597 -11.298 1.00 86.19 144 GLY A O 1
ATOM 1045 N N . GLU A 1 145 ? 22.929 -2.160 -11.320 1.00 92.69 145 GLU A N 1
ATOM 1046 C CA . GLU A 1 145 ? 23.036 -3.169 -12.370 1.00 92.69 145 GLU A CA 1
ATOM 1047 C C . GLU A 1 145 ? 22.159 -2.751 -13.553 1.00 92.69 145 GLU A C 1
ATOM 1049 O O . GLU A 1 145 ? 20.942 -2.603 -13.412 1.00 92.69 145 GLU A O 1
ATOM 1054 N N . VAL A 1 146 ? 22.772 -2.550 -14.726 1.00 94.50 146 VAL A N 1
ATOM 1055 C CA . VAL A 1 146 ? 22.029 -2.295 -15.969 1.00 94.50 146 VAL A CA 1
ATOM 1056 C C . VAL A 1 146 ? 21.307 -3.568 -16.383 1.00 94.50 146 VAL A C 1
ATOM 1058 O O . VAL A 1 146 ? 21.934 -4.606 -16.589 1.00 94.50 146 VAL A O 1
ATOM 1061 N N . LEU A 1 147 ? 19.992 -3.474 -16.554 1.00 96.31 147 LEU A N 1
ATOM 1062 C CA . LEU A 1 147 ? 19.173 -4.596 -16.978 1.00 96.31 147 LEU A CA 1
ATOM 1063 C C . LEU A 1 147 ? 19.234 -4.753 -18.497 1.00 96.31 147 LEU A C 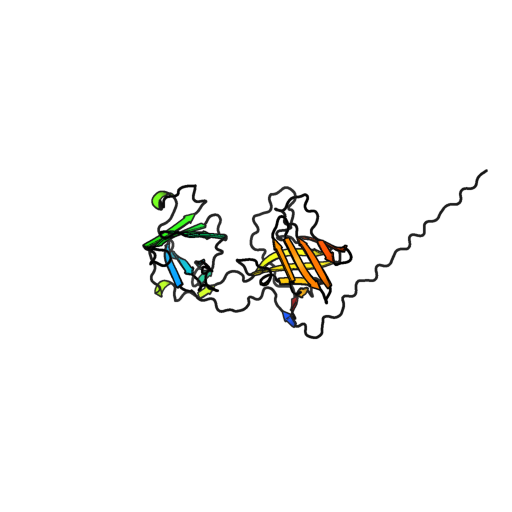1
ATOM 1065 O O . LEU A 1 147 ? 19.193 -3.780 -19.252 1.00 96.31 147 LEU A O 1
ATOM 1069 N N . THR A 1 148 ? 19.273 -6.000 -18.953 1.00 97.44 148 THR A N 1
ATOM 1070 C CA . THR A 1 148 ? 19.130 -6.313 -20.377 1.00 97.44 148 THR A CA 1
ATOM 1071 C C . THR A 1 148 ? 17.661 -6.159 -20.766 1.00 97.44 148 THR A C 1
ATOM 1073 O O . THR A 1 148 ? 16.835 -6.800 -20.118 1.00 97.44 148 THR A O 1
ATOM 1076 N N . PRO A 1 149 ? 17.295 -5.363 -21.790 1.00 97.25 149 PRO A N 1
ATOM 1077 C CA . PRO A 1 149 ? 15.903 -5.226 -22.213 1.00 97.25 149 PRO A CA 1
ATOM 1078 C C . PRO A 1 149 ? 15.266 -6.575 -22.555 1.00 97.25 149 PRO A C 1
ATOM 1080 O O . PRO A 1 149 ? 15.885 -7.415 -23.211 1.00 97.25 149 PRO A O 1
ATOM 1083 N N . VAL A 1 150 ? 14.021 -6.769 -22.126 1.00 97.75 150 VAL A N 1
ATOM 1084 C CA . VAL A 1 150 ? 13.281 -8.023 -22.309 1.00 97.75 150 VAL A CA 1
ATOM 1085 C C . VAL A 1 150 ? 12.049 -7.782 -23.178 1.00 97.75 150 VAL A C 1
ATOM 1087 O O . VAL A 1 150 ? 11.290 -6.839 -22.959 1.00 97.75 150 VAL A O 1
ATOM 1090 N N . ALA A 1 151 ? 11.844 -8.644 -24.176 1.00 96.81 151 ALA A N 1
ATOM 1091 C CA . ALA A 1 151 ? 10.666 -8.605 -25.035 1.00 96.81 151 ALA A CA 1
ATOM 1092 C C . ALA A 1 151 ? 9.407 -9.111 -24.304 1.00 96.81 151 ALA A C 1
ATOM 1094 O O . ALA A 1 151 ? 9.485 -9.848 -23.322 1.00 96.81 151 ALA A O 1
ATOM 1095 N N . ALA A 1 152 ? 8.228 -8.701 -24.780 1.00 96.94 152 ALA A N 1
ATOM 1096 C CA . ALA A 1 152 ? 6.963 -8.960 -24.090 1.00 96.94 152 ALA A CA 1
ATOM 1097 C C . ALA A 1 152 ? 6.631 -10.449 -23.907 1.00 96.94 152 ALA A C 1
ATOM 1099 O O . ALA A 1 152 ? 6.049 -10.844 -22.900 1.00 96.94 152 ALA A O 1
ATOM 1100 N N . ASP A 1 153 ? 7.029 -11.287 -24.859 1.00 97.38 153 ASP A N 1
ATOM 1101 C CA . ASP A 1 153 ? 6.826 -12.734 -24.834 1.00 97.38 153 ASP A CA 1
ATOM 1102 C C . ASP A 1 153 ? 7.519 -13.424 -23.651 1.00 97.38 153 ASP A C 1
ATOM 1104 O O . ASP A 1 153 ? 6.993 -14.404 -23.124 1.00 97.38 153 ASP A O 1
ATOM 1108 N N . ALA A 1 154 ? 8.646 -12.887 -23.184 1.00 96.75 154 ALA A N 1
ATOM 1109 C CA . ALA A 1 154 ? 9.388 -13.452 -22.063 1.00 96.75 154 ALA A CA 1
ATOM 1110 C C . ALA A 1 154 ? 8.680 -13.288 -20.705 1.00 96.75 154 ALA A C 1
ATOM 1112 O O . ALA A 1 154 ? 8.946 -14.070 -19.795 1.00 96.75 154 ALA A O 1
ATOM 1113 N N . TYR A 1 155 ? 7.770 -12.316 -20.560 1.00 97.19 155 TYR A N 1
ATOM 1114 C CA . TYR A 1 155 ? 7.003 -12.121 -19.323 1.00 97.19 155 TYR A CA 1
ATOM 1115 C C . TYR A 1 155 ? 5.491 -12.333 -19.469 1.00 97.19 155 TYR A C 1
ATOM 1117 O O . TYR A 1 155 ? 4.813 -12.533 -18.464 1.00 97.19 155 TYR A O 1
ATOM 1125 N N . ALA A 1 156 ? 4.947 -12.365 -20.689 1.00 95.69 156 ALA A N 1
ATOM 1126 C CA . ALA A 1 156 ? 3.516 -12.575 -20.927 1.00 95.69 156 ALA A CA 1
ATOM 1127 C C . ALA A 1 156 ? 2.989 -13.938 -20.433 1.00 95.69 156 ALA A C 1
ATOM 1129 O O . ALA A 1 156 ? 1.792 -14.081 -20.197 1.00 95.69 156 ALA A O 1
ATOM 1130 N N . GLY A 1 157 ? 3.862 -14.944 -20.295 1.00 93.69 157 GLY A N 1
ATOM 1131 C CA . GLY A 1 157 ? 3.507 -16.275 -19.788 1.00 93.69 157 GLY A CA 1
ATOM 1132 C C . GLY A 1 157 ? 3.619 -16.441 -18.269 1.00 93.69 157 GLY A C 1
ATOM 1133 O O . GLY A 1 157 ? 3.293 -17.513 -17.760 1.00 93.69 157 GLY A O 1
ATOM 1134 N N . LEU A 1 158 ? 4.107 -15.426 -17.550 1.00 97.00 158 LEU A N 1
ATOM 1135 C CA . LEU A 1 158 ? 4.278 -15.491 -16.100 1.00 97.00 158 LEU A CA 1
ATOM 1136 C C . LEU A 1 158 ? 2.947 -15.209 -15.397 1.00 97.00 158 LEU A C 1
ATOM 1138 O O . LEU A 1 158 ? 2.195 -14.317 -15.789 1.00 97.00 158 LEU A O 1
ATOM 1142 N N . THR A 1 159 ? 2.658 -15.962 -14.335 1.00 95.94 159 THR A N 1
ATOM 1143 C CA . THR A 1 159 ? 1.463 -15.715 -13.513 1.00 95.94 159 THR A CA 1
ATOM 1144 C C . THR A 1 159 ? 1.643 -14.415 -12.740 1.00 95.94 159 THR A C 1
ATOM 1146 O O . THR A 1 159 ? 2.690 -14.203 -12.142 1.00 95.94 159 THR A O 1
ATOM 1149 N N . LEU A 1 160 ? 0.644 -13.538 -12.728 1.00 94.69 160 LEU A N 1
ATOM 1150 C CA . LEU A 1 160 ? 0.714 -12.317 -11.932 1.00 94.69 160 LEU A CA 1
ATOM 1151 C C . LEU A 1 160 ? 0.270 -12.603 -10.498 1.00 94.69 160 LEU A C 1
ATOM 1153 O O . LEU A 1 160 ? -0.839 -13.082 -10.267 1.00 94.69 160 LEU A O 1
ATOM 1157 N N . GLU A 1 161 ? 1.139 -12.289 -9.546 1.00 91.88 161 GLU A N 1
ATOM 1158 C CA . GLU A 1 161 ? 0.844 -12.313 -8.117 1.00 91.88 161 GLU A CA 1
ATOM 1159 C C . GLU A 1 161 ? 0.759 -10.872 -7.621 1.00 91.88 161 GLU A C 1
ATOM 1161 O O . GLU A 1 161 ? 1.710 -10.102 -7.772 1.00 91.88 161 GLU A O 1
ATOM 1166 N N . ASP A 1 162 ? -0.381 -10.484 -7.054 1.00 87.38 162 ASP A N 1
ATOM 1167 C CA . ASP A 1 162 ? -0.540 -9.142 -6.495 1.00 87.38 162 ASP A CA 1
ATOM 1168 C C . ASP A 1 162 ? 0.128 -9.032 -5.116 1.00 87.38 162 ASP A C 1
ATOM 1170 O O . ASP A 1 162 ? 0.525 -10.025 -4.494 1.00 87.38 162 ASP A O 1
ATOM 1174 N N . LEU A 1 163 ? 0.241 -7.801 -4.627 1.00 80.75 163 LEU A N 1
ATOM 1175 C CA . LEU A 1 163 ? 0.513 -7.553 -3.219 1.00 80.75 163 LEU A CA 1
ATOM 1176 C C . LEU A 1 163 ? -0.604 -8.180 -2.369 1.00 80.75 163 LEU A C 1
ATOM 1178 O O . LEU A 1 163 ? -1.717 -8.380 -2.871 1.00 80.75 163 LEU A O 1
ATOM 1182 N N . PRO A 1 164 ? -0.349 -8.486 -1.080 1.00 72.94 164 PRO A N 1
ATOM 1183 C CA . PRO A 1 164 ? -1.443 -8.746 -0.156 1.00 72.94 164 PRO A CA 1
ATOM 1184 C C . PRO A 1 164 ? -2.492 -7.656 -0.358 1.00 72.94 164 PRO A C 1
ATOM 1186 O O . PRO A 1 164 ? -2.152 -6.480 -0.398 1.00 72.94 164 PRO A O 1
ATOM 1189 N N . ALA A 1 165 ? -3.754 -8.028 -0.544 1.00 73.00 165 ALA A N 1
ATOM 1190 C CA . ALA A 1 165 ? -4.767 -7.037 -0.896 1.00 73.00 165 ALA A CA 1
ATOM 1191 C C . ALA A 1 165 ? -5.026 -6.029 0.231 1.00 73.00 165 ALA A C 1
ATOM 1193 O O . ALA A 1 165 ? -5.774 -5.080 0.024 1.00 73.00 165 ALA A O 1
ATOM 1194 N N . VAL A 1 166 ? -4.468 -6.259 1.424 1.00 82.62 166 VAL A N 1
ATOM 1195 C CA . VAL A 1 166 ? -4.797 -5.541 2.646 1.00 82.62 166 VAL A CA 1
ATOM 1196 C C . VAL A 1 166 ? -3.563 -5.395 3.544 1.00 82.62 166 VAL A C 1
ATOM 1198 O O . VAL A 1 166 ? -2.949 -6.386 3.938 1.00 82.62 166 VAL A O 1
ATOM 1201 N N . ASP A 1 167 ? -3.263 -4.156 3.924 1.00 85.69 167 ASP A N 1
ATOM 1202 C CA . ASP A 1 167 ? -2.348 -3.768 4.994 1.00 85.69 167 ASP A CA 1
ATOM 1203 C C . ASP A 1 167 ? -3.152 -3.520 6.292 1.00 85.69 167 ASP A C 1
ATOM 1205 O O . ASP A 1 167 ? -4.283 -3.016 6.283 1.00 85.69 167 ASP A O 1
ATOM 1209 N N . VAL A 1 168 ? -2.556 -3.856 7.439 1.00 89.62 168 VAL A N 1
ATOM 1210 C CA . VAL A 1 168 ? -3.125 -3.554 8.761 1.00 89.62 168 VAL A CA 1
ATOM 1211 C C . VAL A 1 168 ? -2.660 -2.167 9.192 1.00 89.62 168 VAL A C 1
ATOM 1213 O O . VAL A 1 168 ? -1.504 -1.995 9.577 1.00 89.62 168 VAL A O 1
ATOM 1216 N N . LEU A 1 169 ? -3.568 -1.188 9.184 1.00 90.19 169 LEU A N 1
ATOM 1217 C CA . LEU A 1 169 ? -3.273 0.151 9.701 1.00 90.19 169 LEU A CA 1
ATOM 1218 C C . LEU A 1 169 ? -3.131 0.134 11.221 1.00 90.19 169 LEU A C 1
ATOM 1220 O O . LEU A 1 169 ? -2.269 0.799 11.793 1.00 90.19 169 LEU A O 1
ATOM 1224 N N . TYR A 1 170 ? -4.030 -0.592 11.885 1.00 93.56 170 TYR A N 1
ATOM 1225 C CA . TYR A 1 170 ? -4.067 -0.657 13.335 1.00 93.56 170 TYR A CA 1
ATOM 1226 C C . TYR A 1 170 ? -4.807 -1.898 13.807 1.00 93.56 170 TYR A C 1
ATOM 1228 O O . TYR A 1 170 ? -5.912 -2.175 13.354 1.00 93.56 170 TYR A O 1
ATOM 1236 N N . ALA A 1 171 ? -4.229 -2.614 14.763 1.00 94.19 171 ALA A N 1
ATOM 1237 C CA . ALA A 1 171 ? -4.873 -3.729 15.443 1.00 94.19 171 ALA A CA 1
ATOM 1238 C C . ALA A 1 171 ? -4.722 -3.568 16.959 1.00 94.19 171 ALA A C 1
ATOM 1240 O O . ALA A 1 171 ? -3.620 -3.309 17.451 1.00 94.19 171 ALA A O 1
ATOM 1241 N N . ALA A 1 172 ? -5.818 -3.710 17.703 1.00 96.06 172 ALA A N 1
ATOM 1242 C CA . ALA A 1 172 ? -5.840 -3.514 19.148 1.00 96.06 172 ALA A CA 1
ATOM 1243 C C . ALA A 1 172 ? -6.911 -4.351 19.861 1.00 96.06 172 ALA A C 1
ATOM 1245 O O . ALA A 1 172 ? -7.834 -4.903 19.257 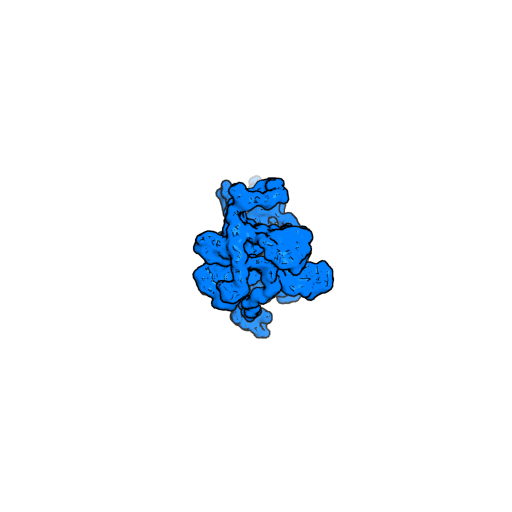1.00 96.06 172 ALA A O 1
ATOM 1246 N N . THR A 1 173 ? -6.778 -4.419 21.183 1.00 96.38 173 THR A N 1
ATOM 1247 C CA . THR A 1 173 ? -7.806 -4.889 22.117 1.00 96.38 173 THR A CA 1
ATOM 1248 C C . THR A 1 173 ? -8.360 -3.687 22.857 1.00 96.38 173 THR A C 1
ATOM 1250 O O . THR A 1 173 ? -7.599 -2.946 23.474 1.00 96.38 173 THR A O 1
ATOM 1253 N N . ALA A 1 174 ? -9.667 -3.490 22.796 1.00 96.50 174 ALA A N 1
ATOM 1254 C CA . ALA A 1 174 ? -10.363 -2.509 23.603 1.00 96.50 174 ALA A CA 1
ATOM 1255 C C . ALA A 1 174 ? -10.390 -2.941 25.080 1.00 96.50 174 ALA A C 1
ATOM 1257 O O . ALA A 1 174 ? -10.359 -4.134 25.390 1.00 96.50 174 ALA A O 1
ATOM 1258 N N . SER A 1 175 ? -10.467 -1.982 26.003 1.00 96.50 175 SER A N 1
ATOM 1259 C CA . SER A 1 175 ? -10.525 -2.233 27.453 1.00 96.50 175 SER A CA 1
ATOM 1260 C C . SER A 1 175 ? -11.722 -3.078 27.897 1.00 96.50 175 SER A C 1
ATOM 1262 O O . SER A 1 175 ? -11.683 -3.677 28.966 1.00 96.50 175 SER A O 1
ATOM 1264 N N . ASP A 1 176 ? -12.767 -3.146 27.074 1.00 94.00 176 ASP A N 1
ATOM 1265 C CA . ASP A 1 176 ? -13.946 -3.997 27.263 1.00 94.00 176 ASP A CA 1
ATOM 1266 C C . ASP A 1 176 ? -13.790 -5.413 26.663 1.00 94.00 176 ASP A C 1
ATOM 1268 O O . ASP A 1 176 ? -14.739 -6.195 26.640 1.00 94.00 176 ASP A O 1
ATOM 1272 N N . GLY A 1 177 ? -12.598 -5.760 26.166 1.00 94.38 177 GLY A N 1
ATOM 1273 C CA . GLY A 1 177 ? -12.269 -7.073 25.609 1.00 94.38 177 GLY A CA 1
ATOM 1274 C C . GLY A 1 177 ? -12.577 -7.248 24.120 1.00 94.38 177 GLY A C 1
ATOM 1275 O O . GLY A 1 177 ? -12.200 -8.274 23.544 1.00 94.38 177 GLY A O 1
ATOM 1276 N N . ARG A 1 178 ? -13.212 -6.270 23.459 1.00 95.81 178 ARG A N 1
ATOM 1277 C CA . ARG A 1 178 ? -13.417 -6.309 22.003 1.00 95.81 178 ARG A CA 1
ATOM 1278 C C . ARG A 1 178 ? -12.084 -6.179 21.258 1.00 95.81 178 ARG A C 1
ATOM 1280 O O . ARG A 1 178 ? -11.126 -5.581 21.739 1.00 95.81 178 ARG A O 1
ATOM 1287 N N . ARG A 1 179 ? -12.003 -6.730 20.053 1.00 95.88 179 ARG A N 1
ATOM 1288 C CA . ARG A 1 179 ? -10.954 -6.447 19.074 1.00 95.88 179 ARG A CA 1
ATOM 1289 C C . ARG A 1 179 ? -11.363 -5.251 18.234 1.00 95.88 179 ARG A C 1
ATOM 1291 O O . ARG A 1 179 ? -12.531 -5.096 17.895 1.00 95.88 179 ARG A O 1
ATOM 1298 N N . PHE A 1 180 ? -10.377 -4.445 17.883 1.00 96.00 180 PHE A N 1
ATOM 1299 C CA . PHE A 1 180 ? -10.508 -3.334 16.958 1.00 96.00 180 PHE A CA 1
ATOM 1300 C C . PHE A 1 180 ? -9.441 -3.486 15.877 1.00 96.00 180 PHE A C 1
ATOM 1302 O O . PHE A 1 180 ? -8.268 -3.706 16.192 1.00 96.00 180 PHE A O 1
ATOM 1309 N N . LEU A 1 181 ? -9.850 -3.407 14.616 1.00 95.31 181 LEU A N 1
ATOM 1310 C CA . LEU A 1 181 ? -8.977 -3.582 13.464 1.00 95.31 181 LEU A CA 1
ATOM 1311 C C . LEU A 1 181 ? -9.309 -2.525 12.413 1.00 95.31 181 LEU A C 1
ATOM 1313 O O . LEU A 1 181 ? -10.467 -2.373 12.034 1.00 95.31 181 LEU A O 1
ATOM 1317 N N . VAL A 1 182 ? -8.290 -1.825 11.931 1.00 94.69 182 VAL A N 1
ATOM 1318 C CA . VAL A 1 182 ? -8.383 -0.930 10.779 1.00 94.69 182 VAL A CA 1
ATOM 1319 C C . VAL A 1 182 ? -7.487 -1.478 9.693 1.00 94.69 182 VAL A C 1
ATOM 1321 O O . VAL A 1 182 ? -6.288 -1.680 9.898 1.00 94.69 182 VAL A O 1
ATOM 1324 N N . LEU A 1 183 ? -8.099 -1.729 8.549 1.00 92.94 183 LEU A N 1
ATOM 1325 C CA . LEU A 1 183 ? -7.479 -2.295 7.369 1.00 92.94 183 LEU A CA 1
ATOM 1326 C C . LEU A 1 183 ? -7.544 -1.283 6.232 1.00 92.94 183 LEU A C 1
ATOM 1328 O O . LEU A 1 183 ? -8.463 -0.465 6.175 1.00 92.94 183 LEU A O 1
ATOM 1332 N N . HIS A 1 184 ? -6.598 -1.369 5.309 1.00 88.38 184 HIS A N 1
ATOM 1333 C CA . HIS A 1 184 ? -6.667 -0.650 4.044 1.00 88.38 184 HIS A CA 1
ATOM 1334 C C . HIS A 1 184 ? -6.024 -1.472 2.929 1.00 88.38 184 HIS A C 1
ATOM 1336 O O . HIS A 1 184 ? -5.110 -2.244 3.205 1.00 88.38 184 HIS A O 1
ATOM 1342 N N . PRO A 1 185 ? -6.442 -1.310 1.669 1.00 81.38 185 PRO A N 1
ATOM 1343 C CA . PRO A 1 185 ? -5.709 -1.830 0.533 1.00 81.38 185 PRO A CA 1
ATOM 1344 C C . PRO A 1 185 ? -4.258 -1.367 0.543 1.00 81.38 185 PRO A C 1
ATOM 1346 O O . PRO A 1 185 ? -3.977 -0.196 0.819 1.00 81.38 185 PRO A O 1
ATOM 1349 N N . THR A 1 186 ? -3.328 -2.263 0.223 1.00 76.06 186 THR A N 1
ATOM 1350 C CA . THR A 1 186 ? -1.921 -1.889 0.067 1.00 76.06 186 THR A CA 1
ATOM 1351 C C . THR A 1 186 ? -1.798 -0.824 -1.028 1.00 76.06 186 THR A C 1
ATOM 1353 O O . THR A 1 186 ? -2.214 -1.040 -2.164 1.00 76.06 186 THR A O 1
ATOM 1356 N N . GLY A 1 187 ? -1.240 0.343 -0.687 1.00 73.62 187 GLY A N 1
ATOM 1357 C CA . GLY A 1 187 ? -1.132 1.486 -1.600 1.00 73.62 187 GLY A CA 1
ATOM 1358 C C . GLY A 1 187 ? -1.633 2.789 -0.979 1.00 73.62 187 GLY A C 1
ATOM 1359 O O . GLY A 1 187 ? -1.295 3.105 0.163 1.00 73.62 187 GLY A O 1
ATOM 1360 N N . VAL A 1 188 ? -2.402 3.565 -1.752 1.00 69.12 188 VAL A N 1
ATOM 1361 C CA . VAL A 1 188 ? -2.946 4.857 -1.313 1.00 69.12 188 VAL A CA 1
ATOM 1362 C C . VAL A 1 188 ? -4.074 4.638 -0.308 1.00 69.12 188 VAL A C 1
ATOM 1364 O O . VAL A 1 188 ? -5.086 4.002 -0.603 1.00 69.12 188 VAL A O 1
ATOM 1367 N N . VAL A 1 189 ? -3.907 5.218 0.878 1.00 80.00 189 VAL A N 1
ATOM 1368 C CA . VAL A 1 189 ? -4.917 5.197 1.935 1.00 80.00 189 VAL A CA 1
ATOM 1369 C C . VAL A 1 189 ? -5.833 6.405 1.762 1.00 80.00 189 VAL A C 1
ATOM 1371 O O . VAL A 1 189 ? -5.392 7.546 1.897 1.00 80.00 189 VAL A O 1
ATOM 1374 N N . THR A 1 190 ? -7.107 6.163 1.463 1.00 83.81 190 THR A N 1
ATOM 1375 C CA . THR A 1 190 ? -8.162 7.184 1.472 1.00 83.81 190 THR A CA 1
ATOM 1376 C C . THR A 1 190 ? -9.251 6.763 2.451 1.00 83.81 190 THR A C 1
ATOM 1378 O O . THR A 1 190 ? -9.238 5.646 2.963 1.00 83.81 190 THR A O 1
ATOM 1381 N N . THR A 1 191 ? -10.197 7.653 2.750 1.00 88.31 191 THR A N 1
ATOM 1382 C CA . THR A 1 191 ? -11.314 7.314 3.649 1.00 88.31 191 THR A CA 1
ATOM 1383 C C . THR A 1 191 ? -12.141 6.153 3.095 1.00 88.31 191 THR A C 1
ATOM 1385 O O . THR A 1 191 ? -12.522 5.259 3.840 1.00 88.31 191 THR A O 1
ATOM 1388 N N . GLU A 1 192 ? -12.383 6.148 1.786 1.00 83.81 192 GLU A N 1
ATOM 1389 C CA . GLU A 1 192 ? -13.221 5.175 1.083 1.00 83.81 192 GLU A CA 1
ATOM 1390 C C . GLU A 1 192 ? -12.576 3.790 1.004 1.00 83.81 192 GLU A C 1
ATOM 1392 O O . GLU A 1 192 ? -13.273 2.799 0.802 1.00 83.81 192 GLU A O 1
ATOM 1397 N N . THR A 1 193 ? -11.251 3.718 1.144 1.00 86.38 193 THR A N 1
ATOM 1398 C CA . THR A 1 193 ? -10.516 2.453 1.119 1.00 86.38 193 THR A CA 1
ATOM 1399 C C . THR A 1 193 ? -10.293 1.870 2.514 1.00 86.38 193 THR A C 1
ATOM 1401 O O . THR A 1 193 ? -9.895 0.712 2.627 1.00 86.38 193 THR A O 1
ATOM 1404 N N . LEU A 1 194 ? -10.576 2.616 3.588 1.00 92.69 194 LEU A N 1
ATOM 1405 C CA . LEU A 1 194 ? -10.495 2.084 4.944 1.00 92.69 194 LEU A CA 1
ATOM 1406 C C . LEU A 1 194 ? -11.644 1.123 5.244 1.00 92.69 194 LEU A C 1
ATOM 1408 O O . LEU A 1 194 ? -12.805 1.386 4.940 1.00 92.69 194 LEU A O 1
ATOM 1412 N N . ARG A 1 195 ? -11.316 0.049 5.960 1.00 93.06 195 ARG A N 1
ATOM 1413 C CA . ARG A 1 195 ? -12.290 -0.875 6.544 1.00 93.06 195 ARG A CA 1
ATOM 1414 C C . ARG A 1 195 ? -12.056 -0.953 8.043 1.00 93.06 195 ARG A C 1
ATOM 1416 O O . ARG A 1 195 ? -10.928 -1.186 8.482 1.00 93.06 195 ARG A O 1
ATOM 1423 N N . VAL A 1 196 ? -13.107 -0.744 8.830 1.00 95.12 196 VAL A N 1
ATOM 1424 C CA . VAL A 1 196 ? -13.049 -0.796 10.295 1.00 95.12 196 VAL A CA 1
ATOM 1425 C C . VAL A 1 196 ? -13.837 -1.994 10.779 1.00 95.12 196 VAL A C 1
ATOM 1427 O O . VAL A 1 196 ? -15.001 -2.150 10.429 1.00 95.12 196 VAL A O 1
ATOM 1430 N N . PHE A 1 197 ? -13.219 -2.801 11.634 1.00 95.06 197 PHE A N 1
ATOM 1431 C CA . PHE A 1 197 ? -13.868 -3.918 12.299 1.00 95.06 197 PHE A CA 1
ATOM 1432 C C . PHE A 1 197 ? -13.804 -3.750 13.812 1.00 95.06 197 PHE A C 1
ATOM 1434 O O . PHE A 1 197 ? -12.751 -3.421 14.366 1.00 95.06 197 PHE A O 1
ATOM 1441 N N . LEU A 1 198 ? -14.917 -4.022 14.489 1.00 95.31 198 LEU A N 1
ATOM 1442 C CA . LEU A 1 198 ? -15.021 -3.971 15.946 1.00 95.31 198 LEU A CA 1
ATOM 1443 C C . LEU A 1 198 ? -15.965 -5.073 16.452 1.00 95.31 198 LEU A C 1
ATOM 1445 O O . LEU A 1 198 ? -17.028 -5.313 15.886 1.00 95.31 198 LEU A O 1
ATOM 1449 N N . GLY A 1 199 ? -15.588 -5.770 17.521 1.00 93.62 199 GLY A N 1
ATOM 1450 C CA . GLY A 1 199 ? -16.393 -6.866 18.075 1.00 93.62 199 GLY A CA 1
ATOM 1451 C C . GLY A 1 199 ? -15.571 -7.830 18.928 1.00 93.62 199 GLY A C 1
ATOM 1452 O O . GLY A 1 199 ? -14.379 -7.613 19.112 1.00 93.62 199 GLY A O 1
ATOM 1453 N N . PRO A 1 200 ? -16.161 -8.883 19.507 1.00 92.44 200 PRO A N 1
ATOM 1454 C CA . PRO A 1 200 ? -15.385 -9.925 20.179 1.00 92.44 200 PRO A CA 1
ATOM 1455 C C . PRO A 1 200 ? -14.437 -10.650 19.195 1.00 92.44 200 PRO A C 1
ATOM 1457 O O . PRO A 1 200 ? -14.686 -10.651 17.987 1.00 92.44 200 PRO A O 1
ATOM 1460 N N . PRO A 1 201 ? -13.354 -11.294 19.681 1.00 87.50 201 PRO A N 1
ATOM 1461 C CA . PRO A 1 201 ? -12.336 -11.911 18.823 1.00 87.50 201 PRO A CA 1
ATOM 1462 C C . PRO A 1 201 ? -12.858 -12.953 17.825 1.00 87.50 201 PRO A C 1
ATOM 1464 O O . PRO A 1 201 ? -12.258 -13.143 16.778 1.00 87.50 201 PRO A O 1
ATOM 1467 N N . ASP A 1 202 ? -13.948 -13.641 18.143 1.00 84.44 202 ASP A N 1
ATOM 1468 C CA . ASP A 1 202 ? -14.556 -14.686 17.317 1.00 84.44 202 ASP A CA 1
ATOM 1469 C C . ASP A 1 202 ? -15.717 -14.177 16.445 1.00 84.44 202 ASP A C 1
ATOM 1471 O O . ASP A 1 202 ? -16.310 -14.955 15.694 1.00 84.44 202 ASP A O 1
ATOM 1475 N N . ARG A 1 203 ? -16.077 -12.892 16.563 1.00 86.25 203 ARG A N 1
ATOM 1476 C CA . ARG A 1 203 ? -17.217 -12.296 15.859 1.00 86.25 203 ARG A CA 1
ATOM 1477 C C . ARG A 1 203 ? -17.035 -10.796 15.670 1.00 86.25 203 ARG A C 1
ATOM 1479 O O . ARG A 1 203 ? -17.724 -9.974 16.270 1.00 86.25 203 ARG A O 1
ATOM 1486 N N . MET A 1 204 ? -16.095 -10.455 14.809 1.00 91.31 204 MET A N 1
ATOM 1487 C CA . MET A 1 204 ? -15.852 -9.078 14.396 1.00 91.31 204 MET A CA 1
ATOM 1488 C C . MET A 1 204 ? -16.906 -8.611 13.397 1.00 91.31 204 MET A C 1
ATOM 1490 O O . MET A 1 204 ? -17.308 -9.387 12.535 1.00 91.31 204 MET A O 1
ATOM 1494 N N . VAL A 1 205 ? -17.330 -7.354 13.500 1.00 89.94 205 VAL A N 1
ATOM 1495 C CA . VAL A 1 205 ? -18.294 -6.725 12.590 1.00 89.94 205 VAL A CA 1
ATOM 1496 C C . VAL A 1 205 ? -17.617 -5.584 11.847 1.00 89.94 205 VAL A C 1
ATOM 1498 O O . VAL A 1 205 ? -16.935 -4.783 12.484 1.00 89.94 205 VAL A O 1
ATOM 1501 N N . GLU A 1 206 ? -17.803 -5.515 10.528 1.00 93.25 206 GLU A N 1
ATOM 1502 C CA . GLU A 1 206 ? -17.402 -4.357 9.721 1.00 93.25 206 GLU A CA 1
ATOM 1503 C C . GLU A 1 206 ? -18.363 -3.177 9.913 1.00 93.25 206 GLU A C 1
ATOM 1505 O O . GLU A 1 206 ? -19.580 -3.354 9.870 1.00 93.25 206 GLU A O 1
ATOM 1510 N N . TYR A 1 207 ? -17.811 -1.976 10.078 1.00 93.56 207 TYR A N 1
ATOM 1511 C CA . TYR A 1 207 ? -18.559 -0.729 10.219 1.00 93.56 207 TYR A CA 1
ATOM 1512 C C . TYR A 1 207 ? -18.203 0.261 9.113 1.00 93.56 207 TYR A C 1
ATOM 1514 O O . TYR A 1 207 ? -17.056 0.347 8.668 1.00 93.56 207 TYR A O 1
ATOM 1522 N N . THR A 1 208 ? -19.196 1.045 8.690 1.00 93.19 208 THR A N 1
ATOM 1523 C CA . THR A 1 208 ? -19.024 2.059 7.647 1.00 93.19 208 THR A CA 1
ATOM 1524 C C . THR A 1 208 ? -18.146 3.199 8.144 1.00 93.19 208 THR A C 1
ATOM 1526 O O . THR A 1 208 ? -18.490 3.889 9.106 1.00 93.19 208 THR A O 1
ATOM 1529 N N . VAL A 1 209 ? -17.033 3.434 7.449 1.00 96.00 209 VAL A N 1
ATOM 1530 C CA . VAL A 1 209 ? -16.175 4.598 7.677 1.00 96.00 209 VAL A CA 1
ATOM 1531 C C . VAL A 1 209 ? -16.845 5.840 7.092 1.00 96.00 209 VAL A C 1
ATOM 1533 O O . VAL A 1 209 ? -17.199 5.880 5.917 1.00 96.00 209 VAL A O 1
ATOM 1536 N N . LEU A 1 210 ? -17.022 6.860 7.928 1.00 95.56 210 LEU A N 1
ATOM 1537 C CA . LEU A 1 210 ? -17.629 8.140 7.567 1.00 95.56 210 LEU A CA 1
ATOM 1538 C C . LEU A 1 210 ? -16.571 9.172 7.166 1.00 95.56 210 LEU A C 1
ATOM 1540 O O . LEU A 1 210 ? -16.787 9.965 6.253 1.00 95.56 210 LEU A O 1
ATOM 1544 N N . SER A 1 211 ? -15.437 9.189 7.867 1.00 96.56 211 SER A N 1
ATOM 1545 C CA . SER A 1 211 ? -14.299 10.050 7.547 1.00 96.56 211 SER A CA 1
ATOM 1546 C C . SER A 1 211 ? -13.014 9.535 8.187 1.00 96.56 211 SER A C 1
ATOM 1548 O O . SER A 1 211 ? -13.042 8.845 9.208 1.00 96.56 211 SER A O 1
ATOM 1550 N N . ALA A 1 212 ? -11.873 9.890 7.602 1.00 96.19 212 ALA A N 1
ATOM 1551 C CA . ALA A 1 212 ? -10.572 9.654 8.203 1.00 96.19 212 ALA A CA 1
ATOM 1552 C C . ALA A 1 212 ? -9.648 10.862 8.031 1.00 96.19 212 ALA A C 1
ATOM 1554 O O . ALA A 1 212 ? -9.662 11.538 7.002 1.00 96.19 212 ALA A O 1
ATOM 1555 N N . ALA A 1 213 ? -8.833 11.123 9.049 1.00 93.88 213 ALA A N 1
ATOM 1556 C CA . ALA A 1 213 ? -7.814 12.161 9.034 1.00 93.88 213 ALA A CA 1
ATOM 1557 C C . ALA A 1 213 ? -6.467 11.565 9.446 1.00 93.88 213 ALA A C 1
ATOM 1559 O O . ALA A 1 213 ? -6.347 10.977 10.521 1.00 93.88 213 ALA A O 1
ATOM 1560 N N . PHE A 1 214 ? -5.456 11.753 8.599 1.00 88.56 214 PHE A N 1
ATOM 1561 C CA . PHE A 1 214 ? -4.092 11.272 8.810 1.00 88.56 214 PHE A CA 1
ATOM 1562 C C . PHE A 1 214 ? -3.195 12.473 9.116 1.00 88.56 214 PHE A C 1
ATOM 1564 O O . PHE A 1 214 ? -2.796 13.210 8.216 1.00 88.56 214 PHE A O 1
ATOM 1571 N N . ALA A 1 215 ? -2.941 12.718 10.401 1.00 86.44 215 ALA A N 1
ATOM 1572 C CA . ALA A 1 215 ? -2.097 13.813 10.874 1.00 86.44 215 ALA A CA 1
ATOM 1573 C C . ALA A 1 215 ? -1.051 13.266 11.858 1.00 86.44 215 ALA A C 1
ATOM 1575 O O . ALA A 1 215 ? -0.539 12.165 11.680 1.00 86.44 215 ALA A O 1
ATOM 1576 N N . THR A 1 216 ? -0.735 14.006 12.925 1.00 83.19 216 THR A N 1
ATOM 1577 C CA . THR A 1 216 ? 0.127 13.511 14.016 1.00 83.19 216 THR A CA 1
ATOM 1578 C C . THR A 1 216 ? -0.436 12.253 14.686 1.00 83.19 216 THR A C 1
ATOM 1580 O O . THR A 1 216 ? 0.317 11.482 15.265 1.00 83.19 216 THR A O 1
ATOM 1583 N N . PHE A 1 217 ? -1.745 12.039 14.592 1.00 86.31 217 PHE A N 1
ATOM 1584 C CA . PHE A 1 217 ? -2.445 10.804 14.922 1.00 86.31 217 PHE A CA 1
ATOM 1585 C C . PHE A 1 217 ? -3.439 10.508 13.798 1.00 86.31 217 PHE A C 1
ATOM 1587 O O . PHE A 1 217 ? -3.817 11.407 13.037 1.00 86.31 217 PHE A O 1
ATOM 1594 N N . THR A 1 218 ? -3.868 9.253 13.696 1.00 91.50 218 THR A N 1
ATOM 1595 C CA . THR A 1 218 ? -4.932 8.886 12.758 1.00 91.50 218 THR A CA 1
ATOM 1596 C C . THR A 1 218 ? -6.265 8.946 13.484 1.00 91.50 218 THR A C 1
ATOM 1598 O O . THR A 1 218 ? -6.427 8.324 14.529 1.00 91.50 218 THR A O 1
ATOM 1601 N N . THR A 1 219 ? -7.220 9.696 12.944 1.00 95.50 219 THR A N 1
ATOM 1602 C CA . THR A 1 219 ? -8.605 9.691 13.428 1.00 95.50 219 THR A CA 1
ATOM 1603 C C . THR A 1 219 ? -9.467 8.976 12.410 1.00 95.50 219 THR A C 1
ATOM 1605 O O . THR A 1 219 ? -9.439 9.347 11.239 1.00 95.50 219 THR A O 1
ATOM 1608 N N . VAL A 1 220 ? -10.236 7.982 12.846 1.00 97.25 220 VAL A N 1
ATOM 1609 C CA . VAL A 1 220 ? -11.215 7.290 12.003 1.00 97.25 220 VAL A CA 1
ATOM 1610 C C . VAL A 1 220 ? -12.588 7.456 12.627 1.00 97.25 220 VAL A C 1
ATOM 1612 O O . VAL A 1 220 ? -12.807 7.073 13.773 1.00 97.25 220 VAL A O 1
ATOM 1615 N N . VAL A 1 221 ? -13.507 8.042 11.875 1.00 97.75 221 VAL A N 1
ATOM 1616 C CA . VAL A 1 221 ? -14.903 8.212 12.261 1.00 97.75 221 VAL A CA 1
ATOM 1617 C C . VAL A 1 221 ? -15.716 7.153 11.537 1.00 97.75 221 VAL A C 1
ATOM 1619 O O . VAL A 1 221 ? -15.635 7.050 10.315 1.00 97.75 221 VAL A O 1
ATOM 1622 N N . PHE A 1 222 ? -16.507 6.379 12.268 1.00 97.62 222 PHE A N 1
ATOM 1623 C CA . PHE A 1 222 ? -17.319 5.298 11.717 1.00 97.62 222 PHE A CA 1
ATOM 1624 C C . PHE A 1 222 ? -18.663 5.199 12.440 1.00 97.62 222 PHE A C 1
ATOM 1626 O O . PHE A 1 222 ? -18.812 5.671 13.567 1.00 97.62 222 PHE A O 1
ATOM 1633 N N . ASP A 1 223 ? -19.658 4.637 11.765 1.00 96.56 223 ASP A N 1
ATOM 1634 C CA . ASP A 1 223 ? -21.000 4.452 12.316 1.00 96.56 223 ASP A CA 1
ATOM 1635 C C . ASP A 1 223 ? -21.102 3.105 13.035 1.00 96.56 223 ASP A C 1
ATOM 1637 O O . ASP A 1 223 ? -20.849 2.074 12.419 1.00 96.56 223 ASP A O 1
ATOM 1641 N N . VAL A 1 224 ? -21.464 3.108 14.319 1.00 95.25 224 VAL A N 1
ATOM 1642 C CA . VAL A 1 224 ? -21.783 1.905 15.101 1.00 95.25 224 VAL A CA 1
ATOM 1643 C C . VAL A 1 224 ? -23.266 1.950 15.436 1.00 95.25 224 VAL A C 1
ATOM 1645 O O . VAL A 1 224 ? -23.675 2.653 16.357 1.00 95.25 224 VAL A O 1
ATOM 1648 N N . ASP A 1 225 ? -24.076 1.225 14.666 1.00 92.38 225 ASP A N 1
ATOM 1649 C CA . ASP A 1 225 ? -25.531 1.136 14.846 1.00 92.38 225 ASP A CA 1
ATOM 1650 C C . ASP A 1 225 ? -26.233 2.514 14.895 1.00 92.38 225 ASP A C 1
ATOM 1652 O O . ASP A 1 225 ? -27.124 2.756 15.714 1.00 92.38 225 ASP A O 1
ATOM 1656 N N . GLY A 1 226 ? -25.829 3.445 14.023 1.00 92.69 226 GLY A N 1
ATOM 1657 C CA . GLY A 1 226 ? -26.348 4.815 13.975 1.00 92.69 226 GLY A CA 1
ATOM 1658 C C . GLY A 1 226 ? -25.672 5.794 14.942 1.00 92.69 226 GLY A C 1
ATOM 1659 O O . GLY A 1 226 ? -26.080 6.958 15.018 1.00 92.69 226 GLY A O 1
ATOM 1660 N N . ILE A 1 227 ? -24.675 5.344 15.712 1.00 95.31 227 ILE A N 1
ATOM 1661 C CA . ILE A 1 227 ? -23.890 6.178 16.623 1.00 95.31 227 ILE A CA 1
ATOM 1662 C C . ILE A 1 227 ? -22.520 6.436 16.006 1.00 95.31 227 ILE A C 1
ATOM 1664 O O . ILE A 1 227 ? -21.700 5.531 15.838 1.00 95.31 227 ILE A O 1
ATOM 1668 N N . GLN A 1 228 ? -22.242 7.709 15.732 1.00 97.56 228 GLN A N 1
ATOM 1669 C CA . GLN A 1 228 ? -20.929 8.139 15.278 1.00 97.56 228 GLN A CA 1
ATOM 1670 C C . GLN A 1 228 ? -19.886 7.879 16.373 1.00 97.56 228 GLN A C 1
ATOM 1672 O O . GLN A 1 228 ? -19.899 8.511 17.431 1.00 97.56 228 GLN A O 1
ATOM 1677 N N . THR A 1 229 ? -18.973 6.962 16.079 1.00 97.88 229 THR A N 1
ATOM 1678 C CA . THR A 1 229 ? -17.858 6.569 16.937 1.00 97.88 229 THR A CA 1
ATOM 1679 C C . THR A 1 229 ? -16.555 7.069 16.324 1.00 97.88 229 THR A C 1
ATOM 1681 O O . THR A 1 229 ? -16.353 7.024 15.110 1.00 97.88 229 THR A O 1
ATOM 1684 N N . VAL A 1 230 ? -15.658 7.568 17.166 1.00 97.88 230 VAL A N 1
ATOM 1685 C CA . VAL A 1 230 ? -14.361 8.125 16.789 1.00 97.88 230 VAL A CA 1
ATOM 1686 C C . VAL A 1 230 ? -13.262 7.253 17.378 1.00 97.88 230 VAL A C 1
ATOM 1688 O O . VAL A 1 230 ? -13.131 7.135 18.594 1.00 97.88 230 VAL A O 1
ATOM 1691 N N . ALA A 1 231 ? -12.438 6.658 16.522 1.00 97.25 231 ALA A N 1
ATOM 1692 C CA . ALA A 1 231 ? -11.192 6.029 16.927 1.00 97.25 231 ALA A CA 1
ATOM 1693 C C . ALA A 1 231 ? -10.037 7.019 16.763 1.00 97.25 231 ALA A C 1
ATOM 1695 O O . ALA A 1 231 ? -9.725 7.435 15.647 1.00 97.25 231 ALA A O 1
ATOM 1696 N N . THR A 1 232 ? -9.381 7.363 17.869 1.00 95.69 232 THR A N 1
ATOM 1697 C CA . THR A 1 232 ? -8.108 8.095 17.851 1.00 95.69 232 THR A CA 1
ATOM 1698 C C . THR A 1 232 ? -6.978 7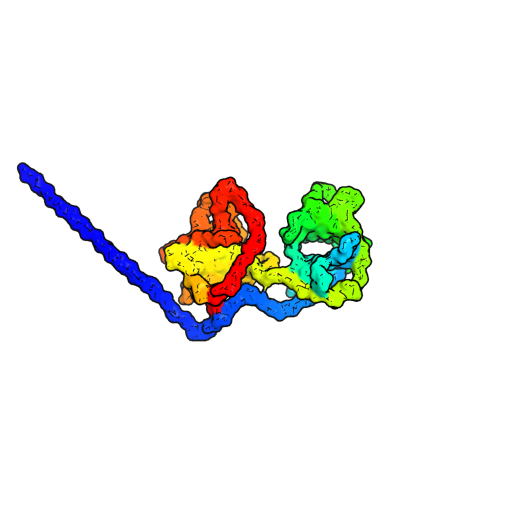.084 17.982 1.00 95.69 232 THR A C 1
ATOM 1700 O O . THR A 1 232 ? -6.865 6.412 19.008 1.00 95.69 232 THR A O 1
ATOM 1703 N N . LEU A 1 233 ? -6.162 6.958 16.938 1.00 93.44 233 LEU A N 1
ATOM 1704 C CA . LEU A 1 233 ? -5.103 5.963 16.816 1.00 93.44 233 LEU A CA 1
ATOM 1705 C C . LEU A 1 233 ? -3.737 6.630 16.952 1.00 93.44 233 LEU A C 1
ATOM 1707 O O . LEU A 1 233 ? -3.352 7.484 16.147 1.00 93.44 233 LEU A O 1
ATOM 1711 N N . THR A 1 234 ? -3.003 6.187 17.962 1.00 85.81 234 THR A N 1
ATOM 1712 C CA . THR A 1 234 ? -1.635 6.612 18.255 1.00 85.81 234 THR A CA 1
ATOM 1713 C C . THR A 1 234 ? -0.693 5.511 17.764 1.00 85.81 234 THR A C 1
ATOM 1715 O O . THR A 1 234 ? -0.807 4.367 18.212 1.00 85.81 234 THR A O 1
ATOM 1718 N N . THR A 1 235 ? 0.199 5.821 16.821 1.00 78.44 235 THR A N 1
ATOM 1719 C CA . THR A 1 235 ? 1.267 4.906 16.371 1.00 78.44 235 THR A CA 1
ATOM 1720 C C . THR A 1 235 ? 2.513 5.077 17.241 1.00 78.44 235 THR A C 1
ATOM 1722 O O . THR A 1 235 ? 2.686 6.123 17.864 1.00 78.44 235 THR A O 1
ATOM 1725 N N . ALA A 1 236 ? 3.415 4.095 17.279 1.00 67.19 236 ALA A N 1
ATOM 1726 C CA . ALA A 1 236 ? 4.670 4.229 18.032 1.00 67.19 236 ALA A CA 1
ATOM 1727 C C . ALA A 1 236 ? 5.542 5.410 17.549 1.00 67.19 236 ALA A C 1
ATOM 1729 O O . ALA A 1 236 ? 6.304 5.985 18.321 1.00 67.19 236 ALA A O 1
ATOM 1730 N N . GLU A 1 237 ? 5.402 5.791 16.277 1.00 62.53 237 GLU A N 1
ATOM 1731 C CA . GLU A 1 237 ? 6.073 6.950 15.674 1.00 62.53 237 GLU A CA 1
ATOM 1732 C C . GLU A 1 237 ? 5.402 8.286 16.022 1.00 62.53 237 GLU A C 1
ATOM 1734 O O . GLU A 1 237 ? 6.007 9.352 15.885 1.00 62.53 237 GLU A O 1
ATOM 1739 N N . SER A 1 238 ? 4.143 8.252 16.463 1.00 60.41 238 SER A N 1
ATOM 1740 C CA . SER A 1 238 ? 3.420 9.460 16.833 1.00 60.41 238 SER A CA 1
ATOM 1741 C C . SER A 1 238 ? 3.886 9.992 18.189 1.00 60.41 238 SER A C 1
ATOM 1743 O O . SER A 1 238 ? 4.281 9.246 19.081 1.00 60.41 238 SER A O 1
ATOM 1745 N N . ASN A 1 239 ? 3.861 11.320 18.324 1.00 60.81 239 ASN A N 1
ATOM 1746 C CA . ASN A 1 239 ? 4.333 12.064 19.492 1.00 60.81 239 ASN A CA 1
ATOM 1747 C C . ASN A 1 239 ? 3.931 11.375 20.821 1.00 60.81 239 ASN A C 1
ATOM 1749 O O . ASN A 1 239 ? 2.738 11.149 21.032 1.00 60.81 239 ASN A O 1
ATOM 1753 N N . PRO A 1 240 ? 4.866 11.100 21.753 1.00 62.41 240 PRO A N 1
ATOM 1754 C CA . PRO A 1 240 ? 4.560 10.445 23.032 1.00 62.41 240 PRO A CA 1
ATOM 1755 C C . PRO A 1 240 ? 3.553 11.222 23.900 1.00 62.41 240 PRO A C 1
ATOM 1757 O O . PRO A 1 240 ? 2.985 10.673 24.840 1.00 62.41 240 PRO A O 1
ATOM 1760 N N . MET A 1 241 ? 3.299 12.496 23.585 1.00 63.06 241 MET A N 1
ATOM 1761 C CA . MET A 1 241 ? 2.279 13.320 24.240 1.00 63.06 241 MET A CA 1
ATOM 1762 C C . MET A 1 241 ? 0.850 13.082 23.720 1.00 63.06 241 MET A C 1
ATOM 1764 O O . MET A 1 241 ? -0.091 13.611 24.306 1.00 63.06 241 MET A O 1
ATOM 1768 N N . SER A 1 242 ? 0.659 12.308 22.645 1.00 64.88 242 SER A N 1
ATOM 1769 C CA . SER A 1 242 ? -0.646 12.101 21.987 1.00 64.88 242 SER A CA 1
ATOM 1770 C C . SER A 1 242 ? -1.654 11.299 22.828 1.00 64.88 242 SER A C 1
ATOM 1772 O O . SER A 1 242 ? -2.836 11.237 22.488 1.00 64.88 242 SER A O 1
ATOM 1774 N N . GLY A 1 243 ? -1.217 10.718 23.949 1.00 76.56 243 GLY A N 1
ATOM 1775 C CA . GLY A 1 243 ? -2.058 9.896 24.816 1.00 76.56 243 GLY A CA 1
ATOM 1776 C C . GLY A 1 243 ? -2.382 8.525 24.215 1.00 76.56 243 GLY A C 1
ATOM 1777 O O . GLY A 1 243 ? -1.989 8.192 23.095 1.00 76.56 243 GLY A O 1
ATOM 1778 N N . ALA A 1 244 ? -3.087 7.702 24.993 1.00 86.38 244 ALA A N 1
ATOM 1779 C CA . ALA A 1 244 ? -3.465 6.359 24.572 1.00 86.38 244 ALA A CA 1
ATOM 1780 C C . ALA A 1 244 ? -4.477 6.394 23.417 1.00 86.38 244 ALA A C 1
ATOM 1782 O O . ALA A 1 244 ? -5.368 7.254 23.378 1.00 86.38 244 ALA A O 1
ATOM 1783 N N . ALA A 1 245 ? -4.355 5.416 22.518 1.00 92.69 245 ALA A N 1
ATOM 1784 C CA . ALA A 1 245 ? -5.370 5.156 21.514 1.00 92.69 245 ALA A CA 1
ATOM 1785 C C . ALA A 1 245 ? -6.698 4.798 22.195 1.00 92.69 245 ALA A C 1
ATOM 1787 O O . ALA A 1 245 ? -6.719 4.175 23.263 1.00 92.69 245 ALA A O 1
ATOM 1788 N N . ARG A 1 246 ? -7.813 5.233 21.612 1.00 96.25 246 ARG A N 1
ATOM 1789 C CA . ARG A 1 246 ? -9.127 5.154 22.263 1.00 96.25 246 ARG A CA 1
ATOM 1790 C C . ARG A 1 246 ? -10.280 5.219 21.277 1.00 96.25 246 ARG A C 1
ATOM 1792 O O . ARG A 1 246 ? -10.125 5.720 20.165 1.00 96.25 246 ARG A O 1
ATOM 1799 N N . LEU A 1 247 ? -11.424 4.733 21.739 1.00 96.75 247 LEU A N 1
ATOM 1800 C CA . LEU A 1 247 ? -12.728 4.870 21.109 1.00 96.75 247 LEU A CA 1
ATOM 1801 C C . LEU A 1 247 ? -13.555 5.882 21.903 1.00 96.75 247 LEU A C 1
ATOM 1803 O O . LEU A 1 247 ? -13.627 5.801 23.133 1.00 96.75 247 LEU A O 1
ATOM 1807 N N . GLU A 1 248 ? -14.179 6.811 21.195 1.00 97.19 248 GLU A N 1
ATOM 1808 C CA . GLU A 1 248 ? -15.036 7.860 21.738 1.00 97.19 248 GLU A CA 1
ATOM 1809 C C . GLU A 1 248 ? -16.374 7.884 20.998 1.00 97.19 248 GLU A C 1
ATOM 1811 O O . GLU A 1 248 ? -16.438 7.578 19.810 1.00 97.19 248 GLU A O 1
ATOM 1816 N N . ASP A 1 249 ? -17.434 8.288 21.682 1.00 95.12 249 ASP A N 1
ATOM 1817 C CA . ASP A 1 249 ? -18.717 8.647 21.083 1.00 95.12 249 ASP A CA 1
ATOM 1818 C C . ASP A 1 249 ? -19.143 10.053 21.552 1.00 95.12 249 ASP A C 1
ATOM 1820 O O . ASP A 1 249 ? -18.388 10.772 22.213 1.00 95.12 249 ASP A O 1
ATOM 1824 N N . GLY A 1 250 ? -20.368 10.471 21.222 1.00 91.00 250 GLY A N 1
ATOM 1825 C CA . GLY A 1 250 ? -20.907 11.765 21.656 1.00 91.00 250 GLY A CA 1
ATOM 1826 C C . GLY A 1 250 ? -21.001 11.959 23.181 1.00 91.00 250 GLY A C 1
ATOM 1827 O O . GLY A 1 250 ? -21.198 13.091 23.624 1.00 91.00 250 GLY A O 1
ATOM 1828 N N . ALA A 1 251 ? -20.870 10.897 23.984 1.00 93.69 251 ALA A N 1
ATOM 1829 C CA . ALA A 1 251 ? -20.875 10.931 25.446 1.00 93.69 251 ALA A CA 1
ATOM 1830 C C . ALA A 1 251 ? -19.463 10.912 26.064 1.00 93.69 251 ALA A C 1
ATOM 1832 O O . ALA A 1 251 ? -19.311 11.286 27.230 1.00 93.69 251 ALA A O 1
ATOM 1833 N N . GLY A 1 252 ? -18.432 10.531 25.305 1.00 95.44 252 GLY A N 1
ATOM 1834 C CA . GLY A 1 252 ? -17.033 10.570 25.729 1.00 95.44 252 GLY A CA 1
ATOM 1835 C C . GLY A 1 252 ? -16.271 9.291 25.395 1.00 95.44 252 GLY A C 1
ATOM 1836 O O . GLY A 1 252 ? -16.578 8.603 24.429 1.00 95.44 252 GLY A O 1
ATOM 1837 N N . ILE A 1 253 ? -15.239 8.979 26.184 1.00 95.81 253 ILE A N 1
ATOM 1838 C CA . ILE A 1 253 ? -14.409 7.783 25.979 1.00 95.81 253 ILE A CA 1
ATOM 1839 C C . ILE A 1 253 ? -15.201 6.538 26.375 1.00 95.81 253 ILE A C 1
ATOM 1841 O O . ILE A 1 253 ? -15.578 6.390 27.537 1.00 95.81 253 ILE A O 1
ATOM 1845 N N . ILE A 1 254 ? -15.375 5.620 25.424 1.00 96.50 254 ILE A N 1
ATOM 1846 C CA . ILE A 1 254 ? -16.055 4.338 25.644 1.00 96.50 254 ILE A CA 1
ATOM 1847 C C . ILE A 1 254 ? -15.075 3.179 25.853 1.00 96.50 254 ILE A C 1
ATOM 1849 O O . ILE A 1 254 ? -15.405 2.222 26.546 1.00 96.50 254 ILE A O 1
ATOM 1853 N N . ALA A 1 255 ? -13.863 3.255 25.293 1.00 95.94 255 ALA A N 1
ATOM 1854 C CA . ALA A 1 255 ? -12.817 2.262 25.531 1.00 95.94 255 ALA A CA 1
ATOM 1855 C C . ALA A 1 255 ? -11.418 2.825 25.263 1.00 95.94 255 ALA A C 1
ATOM 1857 O O . ALA A 1 255 ? -11.224 3.630 24.351 1.00 95.94 255 ALA A O 1
ATOM 1858 N N . THR A 1 256 ? -10.420 2.348 26.005 1.00 95.81 256 THR A N 1
ATOM 1859 C CA . THR A 1 256 ? -9.011 2.504 25.613 1.00 95.81 256 THR A CA 1
ATOM 1860 C C . THR A 1 256 ? -8.591 1.338 24.726 1.00 95.81 256 THR A C 1
ATOM 1862 O O . THR A 1 256 ? -9.133 0.241 24.840 1.00 95.81 256 THR A O 1
ATOM 1865 N N . LEU A 1 257 ? -7.647 1.572 23.816 1.00 95.38 257 LEU A N 1
ATOM 1866 C CA . LEU A 1 257 ? -7.148 0.578 22.871 1.00 95.38 257 LEU A CA 1
ATOM 1867 C C . LEU A 1 257 ? -5.709 0.200 23.227 1.00 95.38 257 LEU A C 1
ATOM 1869 O O . LEU A 1 257 ? -4.812 1.041 23.206 1.00 95.38 257 LEU A O 1
ATOM 1873 N N . THR A 1 258 ? -5.491 -1.081 23.505 1.00 93.81 258 THR A N 1
ATOM 1874 C CA . THR A 1 258 ? -4.165 -1.673 23.703 1.00 93.81 258 THR A CA 1
ATOM 1875 C C . THR A 1 258 ? -3.717 -2.335 22.398 1.00 93.81 258 THR A C 1
ATOM 1877 O O . THR A 1 258 ? -4.344 -3.322 21.996 1.00 93.81 258 THR A O 1
ATOM 1880 N N . PRO A 1 259 ? -2.670 -1.827 21.723 1.00 92.88 259 PRO A N 1
ATOM 1881 C CA . PRO A 1 259 ? -2.166 -2.397 20.476 1.00 92.88 259 PRO A CA 1
ATOM 1882 C C . PRO A 1 259 ? -1.851 -3.890 20.597 1.00 92.88 259 PRO A C 1
ATOM 1884 O O . PRO A 1 259 ? -1.383 -4.360 21.634 1.00 92.88 259 PRO A O 1
ATOM 1887 N N . LEU A 1 260 ? -2.109 -4.639 19.528 1.00 91.50 260 LEU A N 1
ATOM 1888 C CA . LEU A 1 260 ? -1.685 -6.032 19.418 1.00 91.50 260 LEU A CA 1
ATOM 1889 C C . LEU A 1 260 ? -0.210 -6.133 19.005 1.00 91.50 260 LEU A C 1
ATOM 1891 O O . LEU A 1 260 ? 0.268 -5.234 18.312 1.00 91.50 260 LEU A O 1
ATOM 1895 N N . PRO A 1 261 ? 0.486 -7.235 19.345 1.00 88.81 261 PRO A N 1
ATOM 1896 C CA . PRO A 1 261 ? 1.826 -7.490 18.829 1.00 88.81 261 PRO A CA 1
ATOM 1897 C C . PRO A 1 261 ? 1.883 -7.415 17.296 1.00 88.81 261 PRO A C 1
ATOM 1899 O O . PRO A 1 261 ? 1.045 -8.013 16.617 1.00 88.81 261 PRO A O 1
ATOM 1902 N N . GLY A 1 262 ? 2.850 -6.674 16.756 1.00 82.75 262 GLY A N 1
ATOM 1903 C CA . GLY A 1 262 ? 3.030 -6.389 15.329 1.00 82.75 262 GLY A CA 1
ATOM 1904 C C . GLY A 1 262 ? 2.153 -5.262 14.771 1.00 82.75 262 GLY A C 1
ATOM 1905 O O . GLY A 1 262 ? 2.279 -4.922 13.596 1.00 82.75 262 GLY A O 1
ATOM 1906 N N . SER A 1 263 ? 1.264 -4.674 15.575 1.00 86.81 263 SER A N 1
ATOM 1907 C CA . SER A 1 263 ? 0.475 -3.503 15.177 1.00 86.81 263 SER A CA 1
ATOM 1908 C C . SER A 1 263 ? 1.366 -2.257 15.102 1.00 86.81 263 SER A C 1
ATOM 1910 O O . SER A 1 263 ? 2.197 -2.074 15.992 1.00 86.81 263 SER A O 1
ATOM 1912 N N . PRO A 1 264 ? 1.154 -1.326 14.152 1.00 81.75 264 PRO A N 1
ATOM 1913 C CA . PRO A 1 264 ? 1.881 -0.047 14.112 1.00 81.75 264 PRO A CA 1
ATOM 1914 C C . PRO A 1 264 ? 1.788 0.805 15.398 1.00 81.75 264 PRO A C 1
ATOM 1916 O O . PRO A 1 264 ? 2.557 1.749 15.589 1.00 81.75 264 PRO A O 1
ATOM 1919 N N . GLY A 1 265 ? 0.832 0.506 16.285 1.00 76.50 265 GLY A N 1
ATOM 1920 C CA . GLY A 1 265 ? 0.706 1.124 17.608 1.00 76.50 265 GLY A CA 1
ATOM 1921 C C . GLY A 1 265 ? 1.550 0.499 18.718 1.00 76.50 265 GLY A C 1
ATOM 1922 O O . GLY A 1 265 ? 1.611 1.078 19.799 1.00 76.50 265 GLY A O 1
ATOM 1923 N N . GLU A 1 266 ? 2.154 -0.673 18.510 1.00 82.31 266 GLU A N 1
ATOM 1924 C CA . GLU A 1 266 ? 2.891 -1.383 19.557 1.00 82.31 266 GLU A CA 1
ATOM 1925 C C . GLU A 1 266 ? 4.137 -0.598 19.988 1.00 82.31 266 GLU A C 1
ATOM 1927 O O . GLU A 1 266 ? 5.046 -0.341 19.199 1.00 82.31 266 GLU A O 1
ATOM 1932 N N . VAL A 1 267 ? 4.191 -0.236 21.272 1.00 73.12 267 VAL A N 1
ATOM 1933 C CA . VAL A 1 267 ? 5.390 0.332 21.889 1.00 73.12 267 VAL A CA 1
ATOM 1934 C C . VAL A 1 267 ? 6.256 -0.827 22.367 1.00 73.12 267 VAL A C 1
ATOM 1936 O O . VAL A 1 267 ? 5.907 -1.513 23.325 1.00 73.12 267 VAL A O 1
ATOM 1939 N N . VAL A 1 268 ? 7.386 -1.050 21.701 1.00 71.69 268 VAL A N 1
ATOM 1940 C CA . VAL A 1 268 ? 8.381 -2.032 22.141 1.00 71.69 268 VAL A CA 1
ATOM 1941 C C . VAL A 1 268 ? 9.316 -1.333 23.130 1.00 71.69 268 VAL A C 1
ATOM 1943 O O . VAL A 1 268 ? 10.065 -0.439 22.740 1.00 71.69 268 VAL A O 1
ATOM 1946 N N . ASP A 1 269 ? 9.247 -1.701 24.413 1.00 69.00 269 ASP A N 1
ATOM 1947 C CA . ASP A 1 269 ? 10.023 -1.080 25.498 1.00 69.00 269 ASP A CA 1
ATOM 1948 C C . ASP A 1 269 ? 11.518 -0.933 25.138 1.00 69.00 269 ASP A C 1
ATOM 1950 O O . ASP A 1 269 ? 12.291 -1.892 25.153 1.00 69.00 269 ASP A O 1
ATOM 1954 N N . GLY A 1 270 ? 11.938 0.299 24.829 1.00 58.12 270 GLY A N 1
ATOM 1955 C CA . GLY A 1 270 ? 13.344 0.685 24.667 1.00 58.12 270 GLY A CA 1
ATOM 1956 C C . GLY A 1 270 ? 14.005 0.367 23.320 1.00 58.12 270 GLY A C 1
ATOM 1957 O O . GLY A 1 270 ? 15.185 0.680 23.159 1.00 58.12 270 GLY A O 1
ATOM 1958 N N . ALA A 1 271 ? 13.286 -0.194 22.347 1.00 55.09 271 ALA A N 1
ATOM 1959 C CA . ALA A 1 271 ? 13.778 -0.365 20.981 1.00 55.09 271 ALA A CA 1
ATOM 1960 C C . ALA A 1 271 ? 12.999 0.552 20.032 1.00 55.09 271 ALA A C 1
ATOM 1962 O O . ALA A 1 271 ? 11.789 0.714 20.179 1.00 55.09 271 ALA A O 1
ATOM 1963 N N . ALA A 1 272 ? 13.680 1.152 19.047 1.00 50.88 272 ALA A N 1
ATOM 1964 C CA . ALA A 1 272 ? 12.970 1.760 17.924 1.00 50.88 272 ALA A CA 1
ATOM 1965 C C . ALA A 1 272 ? 11.998 0.709 17.356 1.00 50.88 272 ALA A C 1
ATOM 1967 O O . ALA A 1 272 ? 12.409 -0.454 17.238 1.00 50.88 272 ALA A O 1
ATOM 1968 N N . PRO A 1 273 ? 10.733 1.070 17.061 1.00 49.66 273 PRO A N 1
ATOM 1969 C CA . PRO A 1 273 ? 9.776 0.109 16.537 1.00 49.66 273 PRO A CA 1
ATOM 1970 C C . PRO A 1 273 ? 10.414 -0.576 15.322 1.00 49.66 273 PRO A C 1
ATOM 1972 O O . PRO A 1 273 ? 10.983 0.116 14.469 1.00 49.66 273 PRO A O 1
ATOM 1975 N N . PRO A 1 274 ? 10.418 -1.919 15.245 1.00 44.84 274 PRO A N 1
ATOM 1976 C CA . PRO A 1 274 ? 10.891 -2.582 14.043 1.00 44.84 274 PRO A CA 1
ATOM 1977 C C . PRO A 1 274 ? 10.071 -2.032 12.875 1.00 44.84 274 PRO A C 1
ATOM 1979 O O . PRO A 1 274 ? 8.844 -2.003 12.958 1.00 44.84 274 PRO A O 1
ATOM 1982 N N . LYS A 1 275 ? 10.742 -1.560 11.813 1.00 47.81 275 LYS A N 1
ATOM 1983 C CA . LYS A 1 275 ? 10.091 -1.151 10.559 1.00 47.81 275 LYS A CA 1
ATOM 1984 C C . LYS A 1 275 ? 9.156 -2.298 10.177 1.00 47.81 275 LYS A C 1
ATOM 1986 O O . LYS A 1 275 ? 9.657 -3.389 9.911 1.00 47.81 275 LYS A O 1
ATOM 1991 N N . ALA A 1 276 ? 7.844 -2.090 10.310 1.00 42.56 276 ALA A N 1
ATOM 1992 C CA . ALA A 1 276 ? 6.896 -3.191 10.450 1.00 42.56 276 ALA A CA 1
ATOM 1993 C C . ALA A 1 276 ? 7.045 -4.173 9.275 1.00 42.56 276 ALA A C 1
ATOM 1995 O O . ALA A 1 276 ? 6.755 -3.790 8.139 1.00 42.56 276 ALA A O 1
ATOM 1996 N N . PRO A 1 277 ? 7.507 -5.422 9.488 1.00 41.50 277 PRO A N 1
ATOM 1997 C CA . PRO A 1 277 ? 7.266 -6.450 8.491 1.00 41.50 277 PRO A CA 1
ATOM 1998 C C . PRO A 1 277 ? 5.749 -6.634 8.407 1.00 41.50 277 PRO A C 1
ATOM 2000 O O . PRO A 1 277 ? 5.071 -6.539 9.431 1.00 41.50 277 PRO A O 1
ATOM 2003 N N . ALA A 1 278 ? 5.210 -6.880 7.210 1.00 44.81 278 ALA A N 1
ATOM 2004 C CA . ALA A 1 278 ? 3.789 -7.168 7.029 1.00 44.81 278 ALA A CA 1
ATOM 2005 C C . ALA A 1 278 ? 3.337 -8.205 8.076 1.00 44.81 278 ALA A C 1
ATOM 2007 O O . ALA A 1 278 ? 3.784 -9.356 8.057 1.00 44.81 278 ALA A O 1
ATOM 2008 N N . ALA A 1 279 ? 2.521 -7.774 9.043 1.00 45.44 279 ALA A N 1
ATOM 2009 C CA . ALA A 1 279 ? 2.102 -8.623 10.145 1.00 45.44 279 ALA A CA 1
ATOM 2010 C C . ALA A 1 279 ? 1.334 -9.812 9.562 1.00 45.44 279 ALA A C 1
ATOM 2012 O O . ALA A 1 279 ? 0.260 -9.657 8.984 1.00 45.44 279 ALA A O 1
ATOM 2013 N N . THR A 1 280 ? 1.904 -11.011 9.673 1.00 43.88 280 THR A N 1
ATOM 2014 C CA . THR A 1 280 ? 1.254 -12.224 9.176 1.00 43.88 280 THR A CA 1
ATOM 2015 C C . THR A 1 280 ? 0.258 -12.685 10.235 1.00 43.88 280 THR A C 1
ATOM 2017 O O . THR A 1 280 ? 0.630 -13.342 11.205 1.00 43.88 280 THR A O 1
ATOM 2020 N N . PHE A 1 281 ? -1.010 -12.300 10.093 1.00 47.09 281 PHE A N 1
ATOM 2021 C CA . PHE A 1 281 ? -2.078 -12.817 10.947 1.00 47.09 281 PHE A CA 1
ATOM 2022 C C . PHE A 1 281 ? -2.398 -14.264 10.557 1.00 47.09 281 PHE A C 1
ATOM 2024 O O . PHE A 1 281 ? -2.706 -14.562 9.405 1.00 47.09 281 PHE A O 1
ATOM 2031 N N . THR A 1 282 ? -2.334 -15.181 11.521 1.00 45.56 282 THR A N 1
ATOM 2032 C CA . THR A 1 282 ? -2.705 -16.585 11.314 1.00 45.56 282 THR A CA 1
ATOM 2033 C C . THR A 1 282 ? -4.221 -16.701 11.103 1.00 45.56 282 THR A C 1
ATOM 2035 O O . THR A 1 282 ? -5.008 -16.145 11.870 1.00 45.56 282 THR A O 1
ATOM 2038 N N . THR A 1 283 ? -4.633 -17.438 10.071 1.00 43.91 283 THR A N 1
ATOM 2039 C CA . THR A 1 283 ? -5.997 -17.563 9.516 1.00 43.91 283 THR A CA 1
ATOM 2040 C C . THR A 1 283 ? -7.008 -18.281 10.433 1.00 43.91 283 THR A C 1
ATOM 2042 O O . THR A 1 283 ? -7.496 -19.361 10.104 1.00 43.91 283 THR A O 1
ATOM 2045 N N . GLY A 1 284 ? -7.310 -17.716 11.605 1.00 47.59 284 GLY A N 1
ATOM 2046 C CA . GLY A 1 284 ? -8.269 -18.282 12.571 1.00 47.59 284 GLY A CA 1
ATOM 2047 C C . GLY A 1 284 ? -9.403 -17.349 13.012 1.00 47.59 284 GLY A C 1
ATOM 2048 O O . GLY A 1 284 ? -10.244 -17.761 13.807 1.00 47.59 284 GLY A O 1
ATOM 2049 N N . LEU A 1 285 ? -9.436 -16.103 12.535 1.00 54.34 285 LEU A N 1
ATOM 2050 C CA . LEU A 1 285 ? -10.462 -15.121 12.896 1.00 54.34 285 LEU A CA 1
ATOM 2051 C C . LEU A 1 285 ? -11.639 -15.215 11.912 1.00 54.34 285 LEU A C 1
ATOM 2053 O O . LEU A 1 285 ? -11.446 -15.123 10.704 1.00 54.34 285 LEU A O 1
ATOM 2057 N N . SER A 1 286 ? -12.852 -15.414 12.431 1.00 48.91 286 SER A N 1
ATOM 2058 C CA . SER A 1 286 ? -14.092 -15.341 11.647 1.00 48.91 286 SER A CA 1
ATOM 2059 C C . SER A 1 286 ? -14.703 -13.948 11.796 1.00 48.91 286 SER A C 1
ATOM 2061 O O . SER A 1 286 ? -14.862 -13.458 12.915 1.00 48.91 286 SER A O 1
ATOM 2063 N N . PHE A 1 287 ? -15.052 -13.309 10.681 1.00 65.69 287 PHE A N 1
ATOM 2064 C CA . PHE A 1 287 ? -15.644 -11.970 10.661 1.00 65.69 287 PHE A CA 1
ATOM 2065 C C . PHE A 1 287 ? -17.049 -12.027 10.061 1.00 65.69 287 PHE A C 1
ATOM 2067 O O . PHE A 1 287 ? -17.373 -12.943 9.309 1.00 65.69 287 PHE A O 1
ATOM 2074 N N . LEU A 1 288 ? -17.890 -11.059 10.411 1.00 59.69 288 LEU A N 1
ATOM 2075 C CA . LEU A 1 288 ? -19.216 -10.837 9.851 1.00 59.69 288 LEU A CA 1
ATOM 2076 C C . LEU A 1 288 ? -19.208 -9.527 9.053 1.00 59.69 288 LEU A C 1
ATOM 2078 O O . LEU A 1 288 ? -18.808 -8.487 9.575 1.00 59.69 288 LEU A O 1
ATOM 2082 N N . CYS A 1 289 ? -19.683 -9.585 7.812 1.00 64.12 289 CYS A N 1
ATOM 2083 C CA . CYS A 1 289 ? -19.873 -8.427 6.941 1.00 64.12 289 CYS A CA 1
ATOM 2084 C C . CYS A 1 289 ? -21.362 -8.228 6.638 1.00 64.12 289 CYS A C 1
ATOM 2086 O O . CYS A 1 289 ? -22.140 -9.194 6.637 1.00 64.12 289 CYS A O 1
ATOM 2088 N N . PHE A 1 290 ? -21.725 -6.973 6.375 1.00 55.75 290 PHE A N 1
ATOM 2089 C CA . PHE A 1 290 ? -23.062 -6.527 5.981 1.00 55.75 290 PHE A CA 1
ATOM 2090 C C . PHE A 1 290 ? -23.146 -6.238 4.487 1.00 55.75 290 PHE A C 1
ATOM 2092 O O . PHE A 1 290 ? -22.144 -5.744 3.928 1.00 55.75 290 PHE A O 1
#

Foldseek 3Di:
DDDDDDDDPPPPPPPPPQPDDPDPPDPWDWDDPLPFPPDPDDADAWQFWFAFPVRKIKTWGFDDAPDPPGGTDIWIWIDDPQATEIFAFPDWDDDQFKIKTFTDQAAGKIKIFGAHGRRGHTPWIWIFRHHPDVPPDDDCVPTITTGHGDDPVVHVRGHYHYDSQKFWQFWWAWPSQKIWTWIFGRDDDAQQRIWIWIGHQQEIETWRWPHWDDDLWIWTWTDDPNWTKIWTGHFLPRDPVSDFTFIATPVGTPTTTGTDPLTRRDDDPPDDPPPRDRDDDDPDHIYIYD

Secondary structure (DSSP, 8-state):
---PPP--------------PPPPPTT-EEE-TTS---PPP---EEEEEEE-TTS-EEEEEEPPPSSTT-PPPEEEEEEETTEEEEE-EEEEEE-SSEEEEEESSSTTEEEEEEESSTTSPEEEEEEEES---S--S--HHHHEEEPEE--THHHHTSEEE---S-EEEEEEEETTS-EEEEEE-SS---TTT-EEEEE-TTSEEEE-EEEEEESSSEEEEEEETTEEEEEEE--TTS-GGG---EEEETTEEEEEEEEPTTSTT---TTSPPP--------S---EEE-